Protein AF-A0A814JS55-F1 (afdb_monomer)

Structure (mmCIF, N/CA/C/O backbone):
data_AF-A0A814JS55-F1
#
_entry.id   AF-A0A814JS55-F1
#
loop_
_atom_site.group_PDB
_atom_site.id
_atom_site.type_symbol
_atom_site.label_atom_id
_atom_site.label_alt_id
_atom_site.label_comp_id
_atom_site.label_asym_id
_atom_site.label_entity_id
_atom_site.label_seq_id
_atom_site.pdbx_PDB_ins_code
_atom_site.Cartn_x
_atom_site.Cartn_y
_atom_site.Cartn_z
_atom_site.occupancy
_atom_site.B_iso_or_equi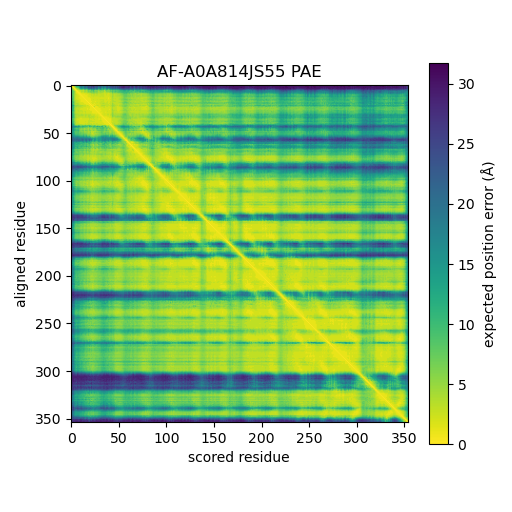v
_atom_site.auth_seq_id
_atom_site.auth_comp_id
_atom_site.auth_asym_id
_atom_site.auth_atom_id
_atom_site.pdbx_PDB_model_num
ATOM 1 N N . MET A 1 1 ? -55.668 -4.909 1.449 1.00 36.72 1 MET A N 1
ATOM 2 C CA . MET A 1 1 ? -54.970 -4.025 2.406 1.00 36.72 1 MET A CA 1
ATOM 3 C C . MET A 1 1 ? -53.569 -4.569 2.576 1.00 36.72 1 MET A C 1
ATOM 5 O O . MET A 1 1 ? -53.428 -5.673 3.075 1.00 36.72 1 MET A O 1
ATOM 9 N N . SER A 1 2 ? -52.567 -3.862 2.064 1.00 42.03 2 SER A N 1
ATOM 10 C CA . SER A 1 2 ? -51.163 -4.265 2.152 1.00 42.03 2 SER A CA 1
ATOM 11 C C . SER A 1 2 ? -50.502 -3.401 3.216 1.00 42.03 2 SER A C 1
ATOM 13 O O . SER A 1 2 ? -50.160 -2.257 2.935 1.00 42.03 2 SER A O 1
ATOM 15 N N . ILE A 1 3 ? -50.368 -3.919 4.436 1.00 43.59 3 ILE A N 1
ATOM 16 C CA . ILE A 1 3 ? -49.457 -3.338 5.425 1.00 43.59 3 ILE A CA 1
ATOM 17 C C . ILE A 1 3 ? -48.196 -4.194 5.376 1.00 43.59 3 ILE A C 1
ATOM 19 O O . ILE A 1 3 ? -48.047 -5.154 6.124 1.00 43.59 3 ILE A O 1
ATOM 23 N N . SER A 1 4 ? -47.304 -3.879 4.443 1.00 52.75 4 SER A N 1
ATOM 24 C CA . SER A 1 4 ? -45.916 -4.329 4.508 1.00 52.75 4 SER A CA 1
ATOM 25 C C . SER A 1 4 ? -45.170 -3.368 5.433 1.00 52.75 4 SER A C 1
ATOM 27 O O . SER A 1 4 ? -44.474 -2.464 4.975 1.00 52.75 4 SER A O 1
ATOM 29 N N . SER A 1 5 ? -45.394 -3.495 6.742 1.00 73.06 5 SER A N 1
ATOM 30 C CA . SER A 1 5 ? -44.587 -2.770 7.723 1.00 73.06 5 SER A CA 1
ATOM 31 C C . SER A 1 5 ? -43.251 -3.496 7.857 1.00 73.06 5 SER A C 1
ATOM 33 O O . SER A 1 5 ? -43.202 -4.648 8.286 1.00 73.06 5 SER A O 1
ATOM 35 N N . MET A 1 6 ? -42.168 -2.820 7.471 1.00 78.31 6 MET A N 1
ATOM 36 C CA . MET A 1 6 ? -40.792 -3.302 7.639 1.00 78.31 6 MET A CA 1
ATOM 37 C C . MET A 1 6 ? -40.492 -3.655 9.107 1.00 78.31 6 MET A C 1
ATOM 39 O O . MET A 1 6 ? -39.678 -4.527 9.382 1.00 78.31 6 MET A O 1
ATOM 43 N N . GLU A 1 7 ? -41.210 -3.049 10.057 1.00 79.00 7 GLU A N 1
ATOM 44 C CA . GLU A 1 7 ? -41.075 -3.306 11.494 1.00 79.00 7 GLU A CA 1
ATOM 45 C C . GLU A 1 7 ? -41.550 -4.705 11.918 1.00 79.00 7 GLU A C 1
ATOM 47 O O . GLU A 1 7 ? -41.283 -5.118 13.041 1.00 79.00 7 GLU A O 1
ATOM 52 N N . ILE A 1 8 ? -42.234 -5.456 11.048 1.00 85.69 8 ILE A N 1
ATOM 53 C CA . ILE A 1 8 ? -42.658 -6.838 11.331 1.00 85.69 8 ILE A CA 1
ATOM 54 C C . ILE A 1 8 ? -41.503 -7.831 11.111 1.00 85.69 8 ILE A C 1
ATOM 56 O O . ILE A 1 8 ? -41.541 -8.946 11.631 1.00 85.69 8 ILE A O 1
ATOM 60 N N . LEU A 1 9 ? -40.462 -7.438 10.367 1.00 88.50 9 LEU A N 1
ATOM 61 C CA . LEU A 1 9 ? -39.282 -8.277 10.149 1.00 88.50 9 LEU A CA 1
ATOM 62 C C . LEU A 1 9 ? -38.614 -8.619 11.482 1.00 88.50 9 LEU A C 1
ATOM 64 O O . LEU A 1 9 ? -38.624 -7.800 12.402 1.00 88.50 9 LEU A O 1
ATOM 68 N N . SER A 1 10 ? -38.028 -9.813 11.589 1.00 89.88 10 SER A N 1
ATOM 69 C CA . SER A 1 10 ? -37.331 -10.254 12.800 1.00 89.88 10 SER A CA 1
ATOM 70 C C . SER A 1 10 ? -35.989 -9.532 12.973 1.00 89.88 10 SER A C 1
ATOM 72 O O . SER A 1 10 ? -35.516 -8.847 12.066 1.00 89.88 10 SER A O 1
ATOM 74 N N . ASN A 1 11 ? -35.382 -9.637 14.156 1.00 89.00 11 ASN A N 1
ATOM 75 C CA . ASN A 1 11 ? -34.084 -9.008 14.424 1.00 89.00 11 ASN A CA 1
ATOM 76 C C . ASN A 1 11 ? -32.978 -9.601 13.539 1.00 89.00 11 ASN A C 1
ATOM 78 O O . ASN A 1 11 ? -32.109 -8.874 13.075 1.00 89.00 11 ASN A O 1
ATOM 82 N N . GLU A 1 12 ? -33.058 -10.901 13.260 1.00 89.19 12 GLU A N 1
ATOM 83 C CA . GLU A 1 12 ? -32.142 -11.633 12.386 1.00 89.19 12 GLU A CA 1
ATOM 84 C C . GLU A 1 12 ? -32.162 -11.056 10.970 1.00 89.19 12 GLU A C 1
ATOM 86 O O . GLU A 1 12 ? -31.105 -10.760 10.428 1.00 89.19 12 GLU A O 1
ATOM 91 N N . CYS A 1 13 ? -33.348 -10.766 10.419 1.00 88.94 13 CYS A N 1
ATOM 92 C CA . CYS A 1 13 ? -33.451 -10.115 9.113 1.00 88.94 13 CYS A CA 1
ATOM 93 C C . CYS A 1 13 ? -32.771 -8.738 9.084 1.00 88.94 13 CYS A C 1
ATOM 95 O O . CYS A 1 13 ? -32.227 -8.349 8.056 1.00 88.94 13 CYS A O 1
ATOM 97 N N . PHE A 1 14 ? -32.798 -7.984 10.188 1.00 89.00 14 PHE A N 1
ATOM 98 C CA . PHE A 1 14 ? -32.098 -6.700 10.256 1.00 89.00 14 PHE A CA 1
ATOM 99 C C . PHE A 1 14 ? -30.588 -6.863 10.392 1.00 89.00 14 PHE A C 1
ATOM 101 O O . PHE A 1 14 ? -29.863 -6.092 9.773 1.00 89.00 14 PHE A O 1
ATOM 108 N N . TYR A 1 15 ? -30.106 -7.866 11.126 1.00 88.25 15 TYR A N 1
ATOM 109 C CA . TYR A 1 15 ? -28.677 -8.177 11.146 1.00 88.25 15 TYR A CA 1
ATOM 110 C C . TYR A 1 15 ? -28.173 -8.600 9.762 1.00 88.25 15 TYR A C 1
ATOM 112 O O . TYR A 1 15 ? -27.151 -8.081 9.321 1.00 88.25 15 TYR A O 1
ATOM 120 N N . ASP A 1 16 ? -28.948 -9.405 9.029 1.00 87.38 16 ASP A N 1
ATOM 121 C CA . ASP A 1 16 ? -28.635 -9.754 7.640 1.00 87.38 16 ASP A CA 1
ATOM 122 C C . ASP A 1 16 ? -28.572 -8.507 6.743 1.00 87.38 16 ASP A C 1
ATOM 124 O O . ASP A 1 16 ? -27.710 -8.416 5.876 1.00 87.38 16 ASP A O 1
ATOM 128 N N . ILE A 1 17 ? -29.456 -7.519 6.943 1.00 88.31 17 ILE A N 1
ATOM 129 C CA . ILE A 1 17 ? -29.402 -6.234 6.222 1.00 88.31 17 ILE A CA 1
ATOM 130 C C . ILE A 1 17 ? -28.152 -5.438 6.618 1.00 88.31 17 ILE A C 1
ATOM 132 O O . ILE A 1 17 ? -27.486 -4.865 5.754 1.00 88.31 17 ILE A O 1
ATOM 136 N N . PHE A 1 18 ? -27.833 -5.387 7.911 1.00 88.31 18 PHE A N 1
ATOM 137 C CA . PHE A 1 18 ? -26.697 -4.633 8.437 1.00 88.31 18 PHE A CA 1
ATOM 138 C C . PHE A 1 18 ? -25.355 -5.157 7.926 1.00 88.31 18 PHE A C 1
ATOM 140 O O . PHE A 1 18 ? -24.448 -4.353 7.741 1.00 88.31 18 PHE A O 1
ATOM 147 N N . ASP A 1 19 ? -25.239 -6.446 7.602 1.00 85.56 19 ASP A N 1
ATOM 148 C CA . ASP A 1 19 ? -24.027 -7.015 6.999 1.00 85.56 19 ASP A CA 1
ATOM 149 C C . ASP A 1 19 ? -23.676 -6.403 5.626 1.00 85.56 19 ASP A C 1
ATOM 151 O O . ASP A 1 19 ? -22.511 -6.424 5.214 1.00 85.56 19 ASP A O 1
ATOM 155 N N . TYR A 1 20 ? -24.652 -5.815 4.924 1.00 88.25 20 TYR A N 1
ATOM 156 C CA . TYR A 1 20 ? -24.440 -5.121 3.645 1.00 88.25 20 TYR A CA 1
ATOM 157 C C . TYR A 1 20 ? -24.198 -3.615 3.792 1.00 88.25 20 TYR A C 1
ATOM 159 O O . TYR A 1 20 ? -23.866 -2.958 2.803 1.00 88.25 20 TYR A O 1
ATOM 167 N N . LEU A 1 21 ? -24.362 -3.063 4.995 1.00 88.38 21 LEU A N 1
ATOM 168 C CA . LEU A 1 21 ? -24.246 -1.635 5.276 1.00 88.38 21 LEU A CA 1
ATOM 169 C C . LEU A 1 21 ? -23.013 -1.353 6.135 1.00 88.38 21 LEU A C 1
ATOM 171 O O . LEU A 1 21 ? -22.576 -2.162 6.951 1.00 88.38 21 LEU A O 1
ATOM 175 N N . ASN A 1 22 ? -22.438 -0.166 5.987 1.00 87.25 22 ASN A N 1
ATOM 176 C CA . ASN A 1 22 ? -21.425 0.305 6.919 1.00 87.25 22 ASN A CA 1
ATOM 177 C C . ASN A 1 22 ? -22.083 0.944 8.157 1.00 87.25 22 ASN A C 1
ATOM 179 O O . ASN A 1 22 ? -23.227 1.393 8.124 1.00 87.25 22 ASN A O 1
ATOM 183 N N . GLY A 1 23 ? -21.345 1.028 9.264 1.00 85.38 23 GLY A N 1
ATOM 184 C CA . GLY A 1 23 ? -21.885 1.536 10.527 1.00 85.38 23 GLY A CA 1
ATOM 185 C C . GLY A 1 23 ? -22.446 2.965 10.453 1.00 85.38 23 GLY A C 1
ATOM 186 O O . GLY A 1 23 ? -23.339 3.303 11.226 1.00 85.38 23 GLY A O 1
ATOM 187 N N . TYR A 1 24 ? -21.958 3.807 9.535 1.00 84.75 24 TYR A N 1
ATOM 188 C CA . TYR A 1 24 ? -22.520 5.142 9.324 1.00 84.75 24 TYR A CA 1
ATOM 189 C C . TYR A 1 24 ? -23.871 5.095 8.616 1.00 84.75 24 TYR A C 1
ATOM 191 O O . TYR A 1 24 ? -24.793 5.781 9.040 1.00 84.75 24 TYR A O 1
ATOM 199 N N . GLU A 1 25 ? -24.014 4.250 7.598 1.00 87.50 25 GLU A N 1
ATOM 200 C CA . GLU A 1 25 ? -25.285 4.035 6.894 1.00 87.50 25 GLU A CA 1
ATOM 201 C C . GLU A 1 25 ? -26.337 3.440 7.831 1.00 87.50 25 GLU A C 1
ATOM 203 O O . GLU A 1 25 ? -27.475 3.904 7.846 1.00 87.50 25 GLU A O 1
ATOM 208 N N . ILE A 1 26 ? -25.943 2.474 8.670 1.00 87.88 26 ILE A N 1
ATOM 209 C CA . ILE A 1 26 ? -26.815 1.906 9.708 1.00 87.88 26 ILE A CA 1
ATOM 210 C C . ILE A 1 26 ? -27.287 3.015 10.649 1.00 87.88 26 ILE A C 1
ATOM 212 O O . ILE A 1 26 ? -28.481 3.151 10.906 1.00 87.88 26 ILE A O 1
ATOM 216 N N . TYR A 1 27 ? -26.360 3.846 11.127 1.00 84.94 27 TYR A N 1
ATOM 217 C CA . TYR A 1 27 ? -26.697 4.966 11.994 1.00 84.94 27 TYR A CA 1
ATOM 218 C C . TYR A 1 27 ? -27.639 5.965 11.305 1.00 84.94 27 TYR A C 1
ATOM 220 O O . TYR A 1 27 ? -28.675 6.308 11.866 1.00 84.94 27 TYR A O 1
ATOM 228 N N . GLN A 1 28 ? -27.339 6.408 10.084 1.00 85.12 28 GLN A N 1
ATOM 229 C CA . GLN A 1 28 ? -28.184 7.363 9.364 1.00 85.12 28 GLN A CA 1
ATOM 230 C C . GLN A 1 28 ? -29.588 6.818 9.079 1.00 85.12 28 GLN A C 1
ATOM 232 O O . GLN A 1 28 ? -30.558 7.565 9.179 1.00 85.12 28 GLN A O 1
ATOM 237 N N . ALA A 1 29 ? -29.699 5.539 8.715 1.00 87.88 29 ALA A N 1
ATOM 238 C CA . ALA A 1 29 ? -30.963 4.949 8.295 1.00 87.88 29 ALA A CA 1
ATOM 239 C C . ALA A 1 29 ? -31.840 4.494 9.468 1.00 87.88 29 ALA A C 1
ATOM 241 O O . ALA A 1 29 ? -33.061 4.569 9.356 1.00 87.88 29 ALA A O 1
ATOM 242 N N . PHE A 1 30 ? -31.241 4.016 10.566 1.00 87.62 30 PHE A N 1
ATOM 243 C CA . PHE A 1 30 ? -31.970 3.328 11.637 1.00 87.62 30 PHE A CA 1
ATOM 244 C C . PHE A 1 30 ? -31.900 4.015 13.007 1.00 87.62 30 PHE A C 1
ATOM 246 O O . PHE A 1 30 ? -32.697 3.668 13.882 1.00 87.62 30 PHE A O 1
ATOM 253 N N . SER A 1 31 ? -30.999 4.984 13.218 1.00 84.19 31 SER A N 1
ATOM 254 C CA . SER A 1 31 ? -30.975 5.721 14.489 1.00 84.19 31 SER A CA 1
ATOM 255 C C . SER A 1 31 ? -32.212 6.602 14.650 1.00 84.19 31 SER A C 1
ATOM 257 O O . SER A 1 31 ? -32.751 7.149 13.688 1.00 84.19 31 SER A O 1
ATOM 259 N N . ASN A 1 32 ? -32.654 6.758 15.893 1.00 84.38 32 ASN A N 1
ATOM 260 C CA . ASN A 1 32 ? -33.795 7.565 16.315 1.00 84.38 32 ASN A CA 1
ATOM 261 C C . ASN A 1 32 ? -35.137 7.193 15.653 1.00 84.38 32 ASN A C 1
ATOM 263 O O . ASN A 1 32 ? -36.083 7.977 15.732 1.00 84.38 32 ASN A O 1
ATOM 267 N N . LEU A 1 33 ? -35.251 6.016 15.021 1.00 87.81 33 LEU A N 1
ATOM 268 C CA . LEU A 1 33 ? -36.521 5.541 14.464 1.00 87.81 33 LEU A CA 1
ATOM 269 C C . LEU A 1 33 ? -37.480 5.076 15.566 1.00 87.81 33 LEU A C 1
ATOM 271 O O . LEU A 1 33 ? -38.624 5.519 15.621 1.00 87.81 33 LEU A O 1
ATOM 275 N N . ASN A 1 34 ? -37.020 4.163 16.426 1.00 88.38 34 ASN A N 1
ATOM 276 C CA . ASN A 1 34 ? -37.739 3.666 17.600 1.00 88.38 34 ASN A CA 1
ATOM 277 C C . ASN A 1 34 ? -36.787 2.891 18.535 1.00 88.38 34 ASN A C 1
ATOM 279 O O . ASN A 1 34 ? -35.662 2.550 18.160 1.00 88.38 34 ASN A O 1
ATOM 283 N N . ASP A 1 35 ? -37.267 2.559 19.737 1.00 88.50 35 ASP A N 1
ATOM 284 C CA . ASP A 1 35 ? -36.484 1.862 20.768 1.00 88.50 35 ASP A CA 1
ATOM 285 C C . ASP A 1 35 ? -35.943 0.500 20.310 1.00 88.50 35 ASP A C 1
ATOM 287 O O . ASP A 1 35 ? -34.865 0.082 20.733 1.00 88.50 35 ASP A O 1
ATOM 291 N N . ARG A 1 36 ? -36.671 -0.206 19.433 1.00 90.25 36 ARG A N 1
ATOM 292 C CA . ARG A 1 36 ? -36.240 -1.511 18.920 1.00 90.25 36 ARG A CA 1
ATOM 293 C C . ARG A 1 36 ? -34.990 -1.367 18.055 1.00 90.25 36 ARG A C 1
ATOM 295 O O . ARG A 1 36 ? -34.051 -2.142 18.226 1.00 90.25 36 ARG A O 1
ATOM 302 N N . PHE A 1 37 ? -34.963 -0.399 17.142 1.00 88.50 37 PHE A N 1
ATOM 303 C CA . PHE A 1 37 ? -33.788 -0.162 16.302 1.00 88.50 37 PHE A CA 1
ATOM 304 C C . PHE A 1 37 ? -32.601 0.361 17.107 1.00 88.50 37 PHE A C 1
ATOM 306 O O . PHE A 1 37 ? -31.484 -0.096 16.886 1.00 88.50 37 PHE A O 1
ATOM 313 N N . GLU A 1 38 ? -32.834 1.206 18.110 1.00 87.31 38 GLU A N 1
ATOM 314 C CA . GLU A 1 38 ? -31.773 1.621 19.034 1.00 87.31 38 GLU A CA 1
ATOM 315 C C . GLU A 1 38 ? -31.157 0.429 19.778 1.00 87.31 38 GLU A C 1
ATOM 317 O O . GLU A 1 38 ? -29.936 0.320 19.891 1.00 87.31 38 GLU A O 1
ATOM 322 N N . GLN A 1 39 ? -31.974 -0.521 20.241 1.00 86.81 39 GLN A N 1
ATOM 323 C CA . GLN A 1 39 ? -31.468 -1.748 20.863 1.00 86.81 39 GLN A CA 1
ATOM 324 C C . GLN A 1 39 ? -30.696 -2.631 19.877 1.00 86.81 39 GLN A C 1
ATOM 326 O O . GLN A 1 39 ? -29.682 -3.218 20.250 1.00 86.81 39 GLN A O 1
ATOM 331 N N . LEU A 1 40 ? -31.153 -2.721 18.625 1.00 87.94 40 LEU A N 1
ATOM 332 C CA . LEU A 1 40 ? -30.480 -3.490 17.577 1.00 87.94 40 LEU A CA 1
ATOM 333 C C . LEU A 1 40 ? -29.097 -2.922 17.248 1.00 87.94 40 LEU A C 1
ATOM 335 O O . LEU A 1 40 ? -28.138 -3.689 17.183 1.00 87.94 40 LEU A O 1
ATOM 339 N N . ILE A 1 41 ? -29.001 -1.601 17.076 1.00 85.69 41 ILE A N 1
ATOM 340 C CA . ILE A 1 41 ? -27.756 -0.895 16.743 1.00 85.69 41 ILE A CA 1
ATOM 341 C C . ILE A 1 41 ? -26.761 -0.985 17.897 1.00 85.69 41 ILE A C 1
ATOM 343 O O . ILE A 1 41 ? -25.589 -1.254 17.671 1.00 85.69 41 ILE A O 1
ATOM 347 N N . ASN A 1 42 ? -27.225 -0.800 19.135 1.00 81.00 42 ASN A N 1
ATOM 348 C CA . ASN A 1 42 ? -26.361 -0.829 20.314 1.00 81.00 42 ASN A CA 1
ATOM 349 C C . ASN A 1 42 ? -26.115 -2.260 20.843 1.00 81.00 42 ASN A C 1
ATOM 351 O O . ASN A 1 42 ? -25.468 -2.438 21.879 1.00 81.00 42 ASN A O 1
ATOM 355 N N . SER A 1 43 ? -26.607 -3.296 20.153 1.00 80.06 43 SER A N 1
ATOM 356 C CA . SER A 1 43 ? -26.414 -4.691 20.551 1.00 80.06 43 SER A CA 1
ATOM 357 C C . SER A 1 43 ? -24.960 -5.131 20.385 1.00 80.06 43 SER A C 1
ATOM 359 O O . SER A 1 43 ? -24.397 -5.079 19.296 1.00 80.06 43 SER A O 1
ATOM 361 N N . SER A 1 44 ? -24.380 -5.690 21.450 1.00 63.47 44 SER A N 1
ATOM 362 C CA . SER A 1 44 ? -22.994 -6.190 21.475 1.00 63.47 44 SER A CA 1
ATOM 363 C C . SER A 1 44 ? -22.649 -7.265 20.431 1.00 63.47 44 SER A C 1
ATOM 365 O O . SER A 1 44 ? -21.468 -7.538 20.218 1.00 63.47 44 SER A O 1
ATOM 367 N N . SER A 1 45 ? -23.650 -7.893 19.804 1.00 73.44 45 SER A N 1
ATOM 368 C CA . SER A 1 45 ? -23.457 -8.906 18.760 1.00 73.44 45 SER A CA 1
ATOM 369 C C . SER A 1 45 ? -23.124 -8.314 17.390 1.00 73.44 45 SER A C 1
ATOM 371 O O . SER A 1 45 ? -22.634 -9.039 16.527 1.00 73.44 45 SER A O 1
ATOM 373 N N . LEU A 1 46 ? -23.387 -7.024 17.183 1.00 76.06 46 LEU A N 1
ATOM 374 C CA . LEU A 1 46 ? -23.148 -6.345 15.920 1.00 76.06 46 LEU A CA 1
ATOM 375 C C . LEU A 1 46 ? -21.721 -5.785 15.903 1.00 76.06 46 LEU A C 1
ATOM 377 O O . LEU A 1 46 ? -21.323 -5.044 16.797 1.00 76.06 46 LEU A O 1
ATOM 381 N N . LEU A 1 47 ? -20.925 -6.163 14.903 1.00 79.62 47 LEU A N 1
ATOM 382 C CA . LEU A 1 47 ? -19.563 -5.659 14.724 1.00 79.62 47 LEU A CA 1
ATOM 383 C C . LEU A 1 47 ? -19.530 -4.664 13.571 1.00 79.62 47 LEU A C 1
ATOM 385 O O . LEU A 1 47 ? -19.900 -4.988 12.447 1.00 79.62 47 LEU A O 1
ATOM 389 N N . PHE A 1 48 ? -19.017 -3.464 13.827 1.00 79.50 48 PHE A N 1
ATOM 390 C CA . PHE A 1 48 ? -19.051 -2.390 12.846 1.00 79.50 48 PHE A CA 1
ATOM 391 C C . PHE A 1 48 ? -17.739 -2.230 12.085 1.00 79.50 48 PHE A C 1
ATOM 393 O O . PHE A 1 48 ? -16.662 -2.014 12.660 1.00 79.50 48 PHE A O 1
ATOM 400 N N . LYS A 1 49 ? -17.875 -2.223 10.757 1.00 83.62 49 LYS A N 1
ATOM 401 C CA . LYS A 1 49 ? -16.987 -1.481 9.869 1.00 83.62 49 LYS A CA 1
ATOM 402 C C . LYS A 1 49 ? -17.644 -0.147 9.563 1.00 83.62 49 LYS A C 1
ATOM 404 O O . LYS A 1 49 ? -18.739 -0.097 9.014 1.00 83.62 49 LYS A O 1
ATOM 409 N N . THR A 1 50 ? -16.943 0.929 9.865 1.00 83.44 50 THR A N 1
ATOM 410 C CA . THR A 1 50 ? -17.486 2.276 9.736 1.00 83.44 50 THR A CA 1
ATOM 411 C C . THR A 1 50 ? -16.630 3.069 8.775 1.00 83.44 50 THR A C 1
ATOM 413 O O . THR A 1 50 ? -15.421 3.187 8.976 1.00 83.44 50 THR A O 1
ATOM 416 N N . ALA A 1 51 ? -17.253 3.608 7.732 1.00 82.31 51 ALA A N 1
ATOM 417 C CA . ALA A 1 51 ? -16.606 4.489 6.777 1.00 82.31 51 ALA A CA 1
ATOM 418 C C . ALA A 1 51 ? -17.410 5.778 6.671 1.00 82.31 51 ALA A C 1
ATOM 420 O O . ALA A 1 51 ? -18.600 5.731 6.381 1.00 82.31 51 ALA A O 1
ATOM 421 N N . VAL A 1 52 ? -16.764 6.914 6.925 1.00 78.75 52 VAL A N 1
ATOM 422 C CA . VAL A 1 52 ? -17.416 8.224 6.865 1.00 78.75 52 VAL A CA 1
ATOM 423 C C . VAL A 1 52 ? -16.568 9.159 6.020 1.00 78.75 52 VAL A C 1
ATOM 425 O O . VAL A 1 52 ? -15.368 9.328 6.265 1.00 78.75 52 VAL A O 1
ATOM 428 N N . GLU A 1 53 ? -17.203 9.744 5.011 1.00 76.19 53 GLU A N 1
ATOM 429 C CA . GLU A 1 53 ? -16.688 10.894 4.279 1.00 76.19 53 GLU A CA 1
ATOM 430 C C . GLU A 1 53 ? -17.341 12.142 4.860 1.00 76.19 53 GLU A C 1
ATOM 432 O O . GLU A 1 53 ? -18.560 12.269 4.858 1.00 76.19 53 GLU A O 1
ATOM 437 N N . ILE A 1 54 ? -16.531 13.042 5.403 1.00 69.75 54 ILE A N 1
ATOM 438 C CA . ILE A 1 54 ? -17.022 14.140 6.229 1.00 69.75 54 ILE A CA 1
ATOM 439 C C . ILE A 1 54 ? -16.894 15.419 5.426 1.00 69.75 54 ILE A C 1
ATOM 441 O O . ILE A 1 54 ? -15.791 15.818 5.039 1.00 69.75 54 ILE A O 1
ATOM 445 N N . ARG A 1 55 ? -18.046 16.042 5.182 1.00 67.00 55 ARG A N 1
ATOM 446 C CA . ARG A 1 55 ? -18.192 17.311 4.464 1.00 67.00 55 ARG A CA 1
ATOM 447 C C . ARG A 1 55 ? -18.512 18.430 5.454 1.00 67.00 55 ARG A C 1
ATOM 449 O O . ARG A 1 55 ? -19.038 18.161 6.533 1.00 67.00 55 ARG A O 1
ATOM 456 N N . ARG A 1 56 ? -18.197 19.679 5.085 1.00 58.53 56 ARG A N 1
ATOM 457 C CA . ARG A 1 56 ? -18.246 20.872 5.962 1.00 58.53 56 ARG A CA 1
ATOM 458 C C . ARG A 1 56 ? -19.584 21.115 6.685 1.00 58.53 56 ARG A C 1
ATOM 460 O O . ARG A 1 56 ? -19.571 21.813 7.692 1.00 58.53 56 ARG A O 1
ATOM 467 N N . ASP A 1 57 ? -20.682 20.506 6.235 1.00 57.78 57 ASP A N 1
ATOM 468 C CA . ASP A 1 57 ? -22.041 20.823 6.693 1.00 57.78 57 ASP A CA 1
ATOM 469 C C . ASP A 1 57 ? -22.771 19.673 7.417 1.00 57.78 57 ASP A C 1
ATOM 471 O O . ASP A 1 57 ? -23.939 19.820 7.781 1.00 57.78 57 ASP A O 1
ATOM 475 N N . GLU A 1 58 ? -22.131 18.520 7.652 1.00 57.41 58 GLU A N 1
ATOM 476 C CA . GLU A 1 58 ? -22.795 17.417 8.364 1.00 57.41 58 GLU A CA 1
ATOM 477 C C . GLU A 1 58 ? -22.736 17.567 9.896 1.00 57.41 58 GLU A C 1
ATOM 479 O O . GLU A 1 58 ? -21.737 18.052 10.438 1.00 57.41 58 GLU A O 1
ATOM 484 N N . PRO A 1 59 ? -23.751 17.079 10.643 1.00 60.16 59 PRO A N 1
ATOM 485 C CA . PRO A 1 59 ? -23.714 16.974 12.102 1.00 60.16 59 PRO A CA 1
ATOM 486 C C . PRO A 1 59 ? -22.736 15.870 12.562 1.00 60.16 59 PRO A C 1
ATOM 488 O O . PRO A 1 59 ? -23.088 14.942 13.289 1.00 60.16 59 PRO A O 1
ATOM 491 N N . PHE A 1 60 ? -21.464 15.978 12.175 1.00 64.81 60 PHE A N 1
ATOM 492 C CA . PHE A 1 60 ? -20.393 15.031 12.482 1.00 64.81 60 PHE A CA 1
ATOM 493 C C . PHE A 1 60 ? -20.159 14.865 13.990 1.00 64.81 60 PHE A C 1
ATOM 495 O O . PHE A 1 60 ? -19.827 13.778 14.468 1.00 64.81 60 PHE A O 1
ATOM 502 N N . ARG A 1 61 ? -20.376 15.932 14.769 1.00 66.19 61 ARG A N 1
ATOM 503 C CA . ARG A 1 61 ? -20.289 15.877 16.234 1.00 66.19 61 ARG A CA 1
ATOM 504 C C . ARG A 1 61 ? -21.300 14.888 16.816 1.00 66.19 61 ARG A C 1
ATOM 506 O O . ARG A 1 61 ? -20.970 14.167 17.754 1.00 66.19 61 ARG A O 1
ATOM 513 N N . ASN A 1 62 ? -22.497 14.825 16.233 1.00 67.50 62 ASN A N 1
ATOM 514 C CA . ASN A 1 62 ? -23.527 13.877 16.640 1.00 67.50 62 ASN A CA 1
ATOM 515 C C . ASN A 1 62 ? -23.098 12.461 16.274 1.00 67.50 62 ASN A C 1
ATOM 517 O O . ASN A 1 62 ? -23.073 11.603 17.144 1.00 67.50 62 ASN A O 1
ATOM 521 N N . PHE A 1 63 ? -22.622 12.243 15.048 1.00 72.06 63 PHE A N 1
ATOM 522 C CA . PHE A 1 63 ? -22.109 10.939 14.638 1.00 72.06 63 PHE A CA 1
ATOM 523 C C . PHE A 1 63 ? -20.951 10.436 15.523 1.00 72.06 63 PHE A C 1
ATOM 525 O O . PHE A 1 63 ? -20.976 9.306 16.002 1.00 72.06 63 PHE A O 1
ATOM 532 N N . THR A 1 64 ? -19.955 11.270 15.819 1.00 73.38 64 THR A N 1
ATOM 533 C CA . THR A 1 64 ? -18.826 10.859 16.671 1.00 73.38 64 THR A CA 1
ATOM 534 C C . THR A 1 64 ? -19.299 10.512 18.078 1.00 73.38 64 THR A C 1
ATOM 536 O O . THR A 1 64 ? -18.960 9.452 18.600 1.00 73.38 64 THR A O 1
ATOM 539 N N . ASN A 1 65 ? -20.128 11.365 18.682 1.00 71.94 65 ASN A N 1
ATOM 540 C CA . ASN A 1 65 ? -20.597 11.175 20.054 1.00 71.94 65 ASN A CA 1
ATOM 541 C C . ASN A 1 65 ? -21.631 10.053 20.203 1.00 71.94 65 ASN A C 1
ATOM 543 O O . ASN A 1 65 ? -21.645 9.378 21.226 1.00 71.94 65 ASN A O 1
ATOM 547 N N . GLN A 1 66 ? -22.501 9.857 19.216 1.00 73.31 66 GLN A N 1
ATOM 548 C CA . GLN A 1 66 ? -23.620 8.917 19.305 1.00 73.31 66 GLN A CA 1
ATOM 549 C C . GLN A 1 66 ? -23.288 7.572 18.666 1.00 73.31 66 GLN A C 1
ATOM 551 O O . GLN A 1 66 ? -23.740 6.547 19.149 1.00 73.31 66 GLN A O 1
ATOM 556 N N . MET A 1 67 ? -22.451 7.536 17.633 1.00 75.94 67 MET A N 1
ATOM 557 C CA . MET A 1 67 ? -22.084 6.285 16.979 1.00 75.94 67 MET A CA 1
ATOM 558 C C . MET A 1 67 ? -20.723 5.796 17.463 1.00 75.94 67 MET A C 1
ATOM 560 O O . MET A 1 67 ? -20.646 4.728 18.069 1.00 75.94 67 MET A O 1
ATOM 564 N N . ILE A 1 68 ? -19.658 6.583 17.268 1.00 80.44 68 ILE A N 1
ATOM 565 C CA . ILE A 1 68 ? -18.303 6.122 17.606 1.00 80.44 68 ILE A CA 1
ATOM 566 C C . ILE A 1 68 ? -18.170 5.920 19.114 1.00 80.44 68 ILE A C 1
ATOM 568 O O . ILE A 1 68 ? -17.739 4.858 19.551 1.00 80.44 68 ILE A O 1
ATOM 572 N N . HIS A 1 69 ? -18.554 6.916 19.914 1.00 80.25 69 HIS A N 1
ATOM 573 C CA . HIS A 1 69 ? -18.384 6.886 21.365 1.00 80.25 69 HIS A CA 1
ATOM 574 C C . HIS A 1 69 ? -19.281 5.869 22.083 1.00 80.25 69 HIS A C 1
ATOM 576 O O . HIS A 1 69 ? -18.813 5.261 23.046 1.00 80.25 69 HIS A O 1
ATOM 582 N N . LEU A 1 70 ? -20.524 5.654 21.637 1.00 79.81 70 LEU A N 1
ATOM 583 C CA . LEU A 1 70 ? -21.415 4.661 22.256 1.00 79.81 70 LEU A CA 1
ATOM 584 C C . LEU A 1 70 ? -21.052 3.230 21.836 1.00 79.81 70 LEU A C 1
ATOM 586 O O . LEU A 1 70 ? -21.089 2.316 22.659 1.00 79.81 70 LEU A O 1
ATOM 590 N N . ASN A 1 71 ? -20.587 3.045 20.597 1.00 81.19 71 ASN A N 1
ATOM 591 C CA . ASN A 1 71 ? -20.325 1.724 20.025 1.00 81.19 71 ASN A CA 1
ATOM 592 C C . ASN A 1 71 ? -18.829 1.387 19.916 1.00 81.19 71 ASN A C 1
ATOM 594 O O . ASN A 1 71 ? -18.443 0.499 19.159 1.00 81.19 71 ASN A O 1
ATOM 598 N N . LYS A 1 72 ? -17.956 2.039 20.703 1.00 84.88 72 LYS A N 1
ATOM 599 C CA . LYS A 1 72 ? -16.489 1.826 20.662 1.00 84.88 72 LYS A CA 1
ATOM 600 C C . LYS A 1 72 ? -16.076 0.355 20.746 1.00 84.88 72 LYS A C 1
ATOM 602 O O . LYS A 1 72 ? -15.134 -0.072 20.085 1.00 84.88 72 LYS A O 1
ATOM 607 N N . HIS A 1 73 ? -16.789 -0.420 21.555 1.00 84.50 73 HIS A N 1
ATOM 608 C CA . HIS A 1 73 ? -16.525 -1.840 21.760 1.00 84.50 73 HIS A CA 1
ATOM 609 C C . HIS A 1 73 ? -16.907 -2.708 20.549 1.00 84.50 73 HIS A C 1
ATOM 611 O O . HIS A 1 73 ? -16.432 -3.831 20.442 1.00 84.50 73 HIS A O 1
ATOM 617 N N . GLN A 1 74 ? -17.727 -2.212 19.625 1.00 86.00 74 GLN A N 1
ATOM 618 C CA . GLN A 1 74 ? -18.199 -2.941 18.441 1.00 86.00 74 GLN A CA 1
ATOM 619 C C . GLN A 1 74 ? -17.403 -2.588 17.180 1.00 86.00 74 GLN A C 1
ATOM 621 O O . GLN A 1 74 ? -17.369 -3.359 16.221 1.00 86.00 74 GLN A O 1
ATOM 626 N N . ILE A 1 75 ? -16.731 -1.435 17.168 1.00 88.88 75 ILE A N 1
ATOM 627 C CA . ILE A 1 75 ? -15.995 -0.950 16.000 1.00 88.88 75 ILE A CA 1
ATOM 628 C C . ILE A 1 75 ? -14.674 -1.711 15.870 1.00 88.88 75 ILE A C 1
ATOM 630 O O . ILE A 1 75 ? -13.751 -1.540 16.669 1.00 88.88 75 ILE A O 1
ATOM 634 N N . PHE A 1 76 ? -14.556 -2.516 14.813 1.00 91.75 76 PHE A N 1
ATOM 635 C CA . PHE A 1 76 ? -13.307 -3.204 14.475 1.00 91.75 76 PHE A CA 1
ATOM 636 C C . PHE A 1 76 ? -12.561 -2.538 13.314 1.00 91.75 76 PHE A C 1
ATOM 638 O O . PHE A 1 76 ? -11.349 -2.718 13.171 1.00 91.75 76 PHE A O 1
ATOM 645 N N . SER A 1 77 ? -13.235 -1.727 12.496 1.00 93.56 77 SER A N 1
ATOM 646 C CA . SER A 1 77 ? -12.592 -0.969 11.423 1.00 93.56 77 SER A CA 1
ATOM 647 C C . SER A 1 77 ? -13.182 0.429 11.294 1.00 93.56 77 SER A C 1
ATOM 649 O O . SER A 1 77 ? -14.396 0.589 11.203 1.00 93.56 77 SER A O 1
ATOM 651 N N . LEU A 1 78 ? -12.301 1.430 11.249 1.00 91.81 78 LEU A N 1
ATOM 652 C CA . LEU A 1 78 ? -12.664 2.839 11.154 1.00 91.81 78 LEU A CA 1
ATOM 653 C C . LEU A 1 78 ? -11.969 3.489 9.953 1.00 91.81 78 LEU A C 1
ATOM 655 O O . LEU A 1 78 ? -10.741 3.520 9.882 1.00 91.81 78 LEU A O 1
ATOM 659 N N . HIS A 1 79 ? -12.752 4.010 9.014 1.00 91.06 79 HIS A N 1
ATOM 660 C CA . HIS A 1 79 ? -12.282 4.785 7.873 1.00 91.06 79 HIS A CA 1
ATOM 661 C C . HIS A 1 79 ? -12.873 6.195 7.933 1.00 91.06 79 HIS A C 1
ATOM 663 O O . HIS A 1 79 ? -14.079 6.371 7.798 1.00 91.06 79 HIS A O 1
ATOM 669 N N . LEU A 1 80 ? -12.021 7.199 8.110 1.00 86.69 80 LEU A N 1
ATOM 670 C CA . LEU A 1 80 ? -12.414 8.603 8.157 1.00 86.69 80 LEU A CA 1
ATOM 671 C C . LEU A 1 80 ? -11.715 9.345 7.027 1.00 86.69 80 LEU A C 1
ATOM 673 O O . LEU A 1 80 ? -10.488 9.315 6.928 1.00 86.69 80 LEU A O 1
ATOM 677 N N . SER A 1 81 ? -12.493 9.994 6.171 1.00 84.25 81 SER A N 1
ATOM 678 C CA . SER A 1 81 ? -11.973 10.822 5.090 1.00 84.25 81 SER A CA 1
ATOM 679 C C . SER A 1 81 ? -12.543 12.219 5.206 1.00 84.25 81 SER A C 1
ATOM 681 O O . SER A 1 81 ? -13.756 12.394 5.171 1.00 84.25 81 SER A O 1
ATOM 683 N N . LEU A 1 82 ? -11.668 13.209 5.299 1.00 76.69 82 LEU A N 1
ATOM 684 C CA . LEU A 1 82 ? -12.045 14.605 5.155 1.00 76.69 82 LEU A CA 1
ATOM 685 C C . LEU A 1 82 ? -11.871 15.034 3.707 1.00 76.69 82 LEU A C 1
ATOM 687 O O . LEU A 1 82 ? -10.907 14.634 3.053 1.00 76.69 82 LEU A O 1
ATOM 691 N N . THR A 1 83 ? -12.798 15.847 3.212 1.00 71.31 83 THR A N 1
ATOM 692 C CA . THR A 1 83 ? -12.668 16.500 1.902 1.00 71.31 83 THR A CA 1
ATOM 693 C C . THR A 1 83 ? -11.907 17.821 1.989 1.00 71.31 83 THR A C 1
ATOM 695 O O . THR A 1 83 ? -11.367 18.273 0.986 1.00 71.31 83 THR A O 1
ATOM 698 N N . ASP A 1 84 ? -11.822 18.408 3.185 1.00 66.75 84 ASP A N 1
ATOM 699 C CA . ASP A 1 84 ? -11.158 19.679 3.461 1.00 66.75 84 ASP A CA 1
ATOM 700 C C . ASP A 1 84 ? -10.342 19.601 4.760 1.00 66.75 84 ASP A C 1
ATOM 702 O O . ASP A 1 84 ? -10.783 18.946 5.709 1.00 66.75 84 ASP A O 1
ATOM 706 N N . PRO A 1 85 ? -9.187 20.285 4.854 1.00 60.84 85 PRO A N 1
ATOM 707 C CA . PRO A 1 85 ? -8.476 20.441 6.116 1.00 60.84 85 PRO A CA 1
ATOM 708 C C . PRO A 1 85 ? -9.340 21.274 7.073 1.00 60.84 85 PRO A C 1
ATOM 710 O O . PRO A 1 85 ? -9.517 22.477 6.897 1.00 60.84 85 PRO A O 1
ATOM 713 N N . ILE A 1 86 ? -9.940 20.608 8.058 1.00 59.72 86 ILE A N 1
ATOM 714 C CA . ILE A 1 86 ? -10.711 21.244 9.126 1.00 59.72 86 ILE A CA 1
ATOM 715 C C . ILE A 1 86 ? -9.921 21.049 10.420 1.00 59.72 86 ILE A C 1
ATOM 717 O O . ILE A 1 86 ? -9.909 19.953 10.986 1.00 59.72 86 ILE A O 1
ATOM 721 N N . ASP A 1 87 ? -9.296 22.124 10.904 1.00 56.41 87 ASP A N 1
ATOM 722 C CA . ASP A 1 87 ? -8.399 22.136 12.074 1.00 56.41 87 ASP A CA 1
ATOM 723 C C . ASP A 1 87 ? -9.032 21.565 13.362 1.00 56.41 87 ASP A C 1
ATOM 725 O O . ASP A 1 87 ? -8.339 21.122 14.277 1.00 56.41 87 ASP A O 1
ATOM 729 N N . SER A 1 88 ? -10.364 21.543 13.459 1.00 60.34 88 SER A N 1
ATOM 730 C CA . SER A 1 88 ? -11.094 21.113 14.658 1.00 60.34 88 SER A CA 1
ATOM 731 C C . SER A 1 88 ? -11.600 19.667 14.627 1.00 60.34 88 SER A C 1
ATOM 733 O O . SER A 1 88 ? -12.182 19.214 15.614 1.00 60.34 88 SER A O 1
ATOM 735 N N . PHE A 1 89 ? -11.403 18.936 13.525 1.00 64.44 89 PHE A N 1
ATOM 736 C CA . PHE A 1 89 ? -11.967 17.596 13.356 1.00 64.44 89 PHE A CA 1
ATOM 737 C C . PHE A 1 89 ? -11.280 16.547 14.243 1.00 64.44 89 PHE A C 1
ATOM 739 O O . PHE A 1 89 ? -11.917 15.907 15.081 1.00 64.44 89 PHE A O 1
ATOM 746 N N . PHE A 1 90 ? -9.963 16.371 14.086 1.00 64.75 90 PHE A N 1
ATOM 747 C CA . PHE A 1 90 ? -9.234 15.296 14.775 1.00 64.75 90 PHE A CA 1
ATOM 748 C C . PHE A 1 90 ? -9.031 15.565 16.258 1.00 64.75 90 PHE A C 1
ATOM 750 O O . PHE A 1 90 ? -8.857 14.621 17.022 1.00 64.75 90 PHE A O 1
ATOM 757 N N . SER A 1 91 ? -9.093 16.826 16.684 1.00 65.12 91 SER A N 1
ATOM 758 C CA . SER A 1 91 ? -9.017 17.170 18.103 1.00 65.12 91 SER A CA 1
ATOM 759 C C . SER A 1 91 ? -10.229 16.672 18.898 1.00 65.12 91 SER A C 1
ATOM 761 O O . SER A 1 91 ? -10.120 16.494 20.108 1.00 65.12 91 SER A O 1
ATOM 763 N N . GLN A 1 92 ? -11.364 16.403 18.239 1.00 68.50 92 GLN A N 1
ATOM 764 C CA . GLN A 1 92 ? -12.579 15.885 18.880 1.00 68.50 92 GLN A CA 1
ATOM 765 C C . GLN A 1 92 ? -12.670 14.356 18.866 1.00 68.50 92 GLN A C 1
ATOM 767 O O . GLN A 1 92 ? -13.412 13.779 19.659 1.00 68.50 92 GLN A O 1
ATOM 772 N N . LEU A 1 93 ? -11.928 13.686 17.982 1.00 74.81 93 LEU A N 1
ATOM 773 C CA . LEU A 1 93 ? -11.957 12.234 17.877 1.00 74.81 93 LEU A CA 1
ATOM 774 C C . LEU A 1 93 ? -11.078 11.607 18.966 1.00 74.81 93 LEU A C 1
ATOM 776 O O . LEU A 1 93 ? -9.855 11.535 18.842 1.00 74.81 93 LEU A O 1
ATOM 780 N N . ILE A 1 94 ? -11.706 11.103 20.028 1.00 77.44 94 ILE A N 1
ATOM 781 C CA . ILE A 1 94 ? -10.988 10.429 21.114 1.00 77.44 94 ILE A CA 1
ATOM 782 C C . ILE A 1 94 ? -10.773 8.960 20.749 1.00 77.44 94 ILE A C 1
ATOM 784 O O . ILE A 1 94 ? -11.669 8.124 20.894 1.00 77.44 94 ILE A O 1
ATOM 788 N N . ILE A 1 95 ? -9.557 8.646 20.304 1.00 82.50 95 ILE A N 1
ATOM 789 C CA . ILE A 1 95 ? -9.091 7.268 20.140 1.00 82.50 95 ILE A CA 1
ATOM 790 C C . ILE A 1 95 ? -8.269 6.893 21.362 1.00 82.50 95 ILE A C 1
ATOM 792 O O . ILE A 1 95 ? -7.215 7.471 21.611 1.00 82.50 95 ILE A O 1
ATOM 796 N N . ASP A 1 96 ? -8.772 5.932 22.124 1.00 84.06 96 ASP A N 1
ATOM 797 C CA . ASP A 1 96 ? -8.188 5.456 23.371 1.00 84.06 96 ASP A CA 1
ATOM 798 C C . ASP A 1 96 ? -8.340 3.925 23.472 1.00 84.06 96 ASP A C 1
ATOM 800 O O . ASP A 1 96 ? -8.869 3.264 22.574 1.00 84.06 96 ASP A O 1
ATOM 804 N N . SER A 1 97 ? -7.894 3.346 24.586 1.00 84.56 97 SER A N 1
ATOM 805 C CA . SER A 1 97 ? -7.938 1.899 24.828 1.00 84.56 97 SER A CA 1
ATOM 806 C C . SER A 1 97 ? -9.349 1.297 24.918 1.00 84.56 97 SER A C 1
ATOM 808 O O . SER A 1 97 ? -9.473 0.071 24.893 1.00 84.56 97 SER A O 1
ATOM 810 N N . SER A 1 98 ? -10.415 2.105 24.992 1.00 86.81 98 SER A N 1
ATOM 811 C CA . SER A 1 98 ? -11.796 1.597 24.991 1.00 86.81 98 SER A CA 1
ATOM 812 C C . SER A 1 98 ? -12.248 1.088 23.616 1.00 86.81 98 SER A C 1
ATOM 814 O O . SER A 1 98 ? -13.173 0.282 23.540 1.00 86.81 98 SER A O 1
ATOM 816 N N . LEU A 1 99 ? -11.540 1.450 22.540 1.00 88.38 99 LEU A N 1
ATOM 817 C CA . LEU A 1 99 ? -11.666 0.849 21.204 1.00 88.38 99 LEU A CA 1
ATOM 818 C C . LEU A 1 99 ? -10.922 -0.501 21.140 1.00 88.38 99 LEU A C 1
ATOM 820 O O . LEU A 1 99 ? -10.046 -0.734 20.308 1.00 88.38 99 LEU A O 1
ATOM 824 N N . ASN A 1 100 ? -11.240 -1.405 22.064 1.00 88.81 100 ASN A N 1
ATOM 825 C CA . ASN A 1 100 ? -10.501 -2.650 22.299 1.00 88.81 100 ASN A CA 1
ATOM 826 C C . ASN A 1 100 ? -10.554 -3.654 21.129 1.00 88.81 100 ASN A C 1
ATOM 828 O O . ASN A 1 100 ? -9.654 -4.489 20.997 1.00 88.81 100 ASN A O 1
ATOM 832 N N . ASN A 1 101 ? -11.580 -3.567 20.279 1.00 91.19 101 ASN A N 1
ATOM 833 C CA . ASN A 1 101 ? -11.776 -4.408 19.099 1.00 91.19 101 ASN A CA 1
ATOM 834 C C . ASN A 1 101 ? -11.235 -3.797 17.805 1.00 91.19 101 ASN A C 1
ATOM 836 O O . ASN A 1 101 ? -11.202 -4.490 16.784 1.00 91.19 101 ASN A O 1
ATOM 840 N N . LEU A 1 102 ? -10.757 -2.551 17.856 1.00 93.88 102 LEU A N 1
ATOM 841 C CA . LEU A 1 102 ? -10.285 -1.818 16.693 1.00 93.88 102 LEU A CA 1
ATOM 842 C C . LEU A 1 102 ? -9.016 -2.454 16.120 1.00 93.88 102 LEU A C 1
ATOM 844 O O . LEU A 1 102 ? -7.971 -2.553 16.766 1.00 93.88 102 LEU A O 1
ATOM 848 N N . GLN A 1 103 ? -9.142 -2.901 14.879 1.00 96.06 103 GLN A N 1
ATOM 849 C CA . GLN A 1 103 ? -8.164 -3.695 14.146 1.00 96.06 103 GLN A CA 1
ATOM 850 C C . GLN A 1 103 ? -7.550 -2.926 12.977 1.00 96.06 103 GLN A C 1
ATOM 852 O O . GLN A 1 103 ? -6.365 -3.098 12.673 1.00 96.06 103 GLN A O 1
ATOM 857 N N . SER A 1 104 ? -8.343 -2.066 12.334 1.00 96.94 104 SER A N 1
ATOM 858 C CA . SER A 1 104 ? -7.917 -1.277 11.182 1.00 96.94 104 SER A CA 1
ATOM 859 C C . SER A 1 104 ? -8.374 0.168 11.289 1.00 96.94 104 SER A C 1
ATOM 861 O O . SER A 1 104 ? -9.564 0.431 11.465 1.00 96.94 104 SER A O 1
ATOM 863 N N . ILE A 1 105 ? -7.444 1.097 11.087 1.00 95.12 105 ILE A N 1
ATOM 864 C CA . ILE A 1 105 ? -7.732 2.529 11.000 1.00 95.12 105 ILE A CA 1
ATOM 865 C C . ILE A 1 105 ? -7.222 3.062 9.669 1.00 95.12 105 ILE A C 1
ATOM 867 O O . ILE A 1 105 ? -6.073 2.835 9.291 1.00 95.12 105 ILE A O 1
ATOM 871 N N . SER A 1 106 ? -8.075 3.796 8.967 1.00 93.69 106 SER A N 1
ATOM 872 C CA . SER A 1 106 ? -7.703 4.572 7.795 1.00 93.69 106 SER A CA 1
ATOM 873 C C . SER A 1 106 ? -8.151 6.009 7.984 1.00 93.69 106 SER A C 1
ATOM 875 O O . SER A 1 106 ? -9.336 6.266 8.167 1.00 93.69 106 SER A O 1
ATOM 877 N N . MET A 1 107 ? -7.213 6.942 7.927 1.00 89.12 107 MET A N 1
ATOM 878 C CA . MET A 1 107 ? -7.488 8.369 8.003 1.00 89.12 107 MET A CA 1
ATOM 879 C C . MET A 1 107 ? -6.972 9.046 6.748 1.00 89.12 107 MET A C 1
ATOM 881 O O . MET A 1 107 ? -5.800 8.907 6.409 1.00 89.12 107 MET A O 1
ATOM 885 N N . ARG A 1 108 ? -7.840 9.781 6.059 1.00 87.25 108 ARG A N 1
ATOM 886 C CA . ARG A 1 108 ? -7.470 10.644 4.942 1.00 87.25 108 ARG A CA 1
ATOM 887 C C . ARG A 1 108 ? -7.790 12.085 5.308 1.00 87.25 108 ARG A C 1
ATOM 889 O O . ARG A 1 108 ? -8.894 12.391 5.744 1.00 87.25 108 ARG A O 1
ATOM 896 N N . GLY A 1 109 ? -6.805 12.944 5.104 1.00 80.44 109 GLY A N 1
ATOM 897 C CA . GLY A 1 109 ? -6.881 14.358 5.404 1.00 80.44 109 GLY A CA 1
ATOM 898 C C . GLY A 1 109 ? -6.537 14.731 6.834 1.00 80.44 109 GLY A C 1
ATOM 899 O O . GLY A 1 109 ? -6.997 15.768 7.295 1.00 80.44 109 GLY A O 1
ATOM 900 N N . ILE A 1 110 ? -5.750 13.906 7.535 1.00 80.56 110 ILE A N 1
ATOM 901 C CA . ILE A 1 110 ? -5.259 14.295 8.858 1.00 80.56 110 ILE A CA 1
ATOM 902 C C . ILE A 1 110 ? -4.353 15.512 8.769 1.00 80.56 110 ILE A C 1
ATOM 904 O O . ILE A 1 110 ? -3.453 15.553 7.929 1.00 80.56 110 ILE A O 1
ATOM 908 N N . ASP A 1 111 ? -4.621 16.492 9.627 1.00 76.56 111 ASP A N 1
ATOM 909 C CA . ASP A 1 111 ? -3.757 17.648 9.790 1.00 76.56 111 ASP A CA 1
ATOM 910 C C . ASP A 1 111 ? -2.369 17.207 10.277 1.00 76.56 111 ASP A C 1
ATOM 912 O O . ASP A 1 111 ? -2.226 16.283 11.092 1.00 76.56 111 ASP A O 1
ATOM 916 N N . SER A 1 112 ? -1.338 17.859 9.752 1.00 74.88 112 SER A N 1
ATOM 917 C CA . SER A 1 112 ? 0.041 17.455 9.983 1.00 74.88 112 SER A CA 1
ATOM 918 C C . SER A 1 112 ? 0.497 17.740 11.422 1.00 74.88 112 SER A C 1
ATOM 920 O O . SER A 1 112 ? 1.316 16.996 11.960 1.00 74.88 112 SER A O 1
ATOM 922 N N . HIS A 1 113 ? -0.119 18.699 12.124 1.00 76.25 113 HIS A N 1
ATOM 923 C CA . HIS A 1 113 ? 0.125 18.943 13.548 1.00 76.25 113 HIS A CA 1
ATOM 924 C C . HIS A 1 113 ? -0.582 17.924 14.457 1.00 76.25 113 HIS A C 1
ATOM 926 O O . HIS A 1 113 ? -0.103 17.623 15.556 1.00 76.25 113 HIS A O 1
ATOM 932 N N . ALA A 1 114 ? -1.703 17.348 14.012 1.00 80.19 114 ALA A N 1
ATOM 933 C CA . ALA A 1 114 ? -2.468 16.369 14.787 1.00 80.19 114 ALA A CA 1
ATOM 934 C C . ALA A 1 114 ? -1.898 14.938 14.716 1.00 80.19 114 ALA A C 1
ATOM 936 O O . ALA A 1 114 ? -2.109 14.142 15.638 1.00 80.19 114 ALA A O 1
ATOM 937 N N . ILE A 1 115 ? -1.162 14.598 13.652 1.00 84.94 115 ILE A N 1
ATOM 938 C CA . ILE A 1 115 ? -0.726 13.220 13.368 1.00 84.94 115 ILE A CA 1
ATOM 939 C C . ILE A 1 115 ? 0.131 12.604 14.479 1.00 84.94 115 ILE A C 1
ATOM 941 O O . ILE A 1 115 ? -0.029 11.430 14.799 1.00 84.94 115 ILE A O 1
ATOM 945 N N . VAL A 1 116 ? 1.017 13.382 15.106 1.00 86.88 116 VAL A N 1
ATOM 946 C CA . VAL A 1 116 ? 1.910 12.884 16.164 1.00 86.88 116 VAL A CA 1
ATOM 947 C C . VAL A 1 116 ? 1.108 12.486 17.400 1.00 86.88 116 VAL A C 1
ATOM 949 O O . VAL A 1 116 ? 1.307 11.403 17.951 1.00 86.88 116 VAL A O 1
ATOM 952 N N . SER A 1 117 ? 0.185 13.347 17.833 1.00 86.19 117 SER A N 1
ATOM 953 C CA . SER A 1 117 ? -0.705 13.073 18.967 1.00 86.19 117 SER A CA 1
ATOM 954 C C . SER A 1 117 ? -1.625 11.891 18.676 1.00 86.19 117 SER A C 1
ATOM 956 O O . SER A 1 117 ? -1.798 11.022 19.530 1.00 86.19 117 SER A O 1
ATOM 958 N N . PHE A 1 118 ? -2.140 11.816 17.449 1.00 87.50 118 PHE A N 1
ATOM 959 C CA . PHE A 1 118 ? -2.931 10.689 16.975 1.00 87.50 118 PHE A CA 1
ATOM 960 C C . PHE A 1 118 ? -2.141 9.369 17.023 1.00 87.50 118 PHE A C 1
ATOM 962 O O . PHE A 1 118 ? -2.586 8.409 17.640 1.00 87.50 118 PHE A O 1
ATOM 969 N N . LEU A 1 119 ? -0.930 9.314 16.463 1.00 91.06 119 LEU A N 1
ATOM 970 C CA . LEU A 1 119 ? -0.095 8.106 16.483 1.00 91.06 119 LEU A CA 1
ATOM 971 C C . LEU A 1 119 ? 0.243 7.645 17.906 1.00 91.06 119 LEU A C 1
ATOM 973 O O . LEU A 1 119 ? 0.256 6.444 18.175 1.00 91.06 119 LEU A O 1
ATOM 977 N N . LYS A 1 120 ? 0.477 8.583 18.831 1.00 89.94 120 LYS A N 1
ATOM 978 C CA . LYS A 1 120 ? 0.693 8.259 20.249 1.00 89.94 120 LYS A CA 1
ATOM 979 C C . LYS A 1 120 ? -0.524 7.581 20.874 1.00 89.94 120 LYS A C 1
ATOM 981 O O . LYS A 1 120 ? -0.347 6.666 21.673 1.00 89.94 120 LYS A O 1
ATOM 986 N N . SER A 1 121 ? -1.742 7.985 20.512 1.00 89.06 121 SER A N 1
ATOM 987 C CA . SER A 1 121 ? -2.952 7.362 21.056 1.00 89.06 121 SER A CA 1
ATOM 988 C C . SER A 1 121 ? -3.172 5.939 20.527 1.00 89.06 121 SER A C 1
ATOM 990 O O . SER A 1 121 ? -3.669 5.076 21.253 1.00 89.06 121 SER A O 1
ATOM 992 N N . LEU A 1 122 ? -2.699 5.642 19.310 1.00 92.38 122 LEU A N 1
ATOM 993 C CA . LEU A 1 122 ? -2.771 4.299 18.723 1.00 92.38 122 LEU A CA 1
ATOM 994 C C . LEU A 1 122 ? -1.934 3.253 19.465 1.00 92.38 122 LEU A C 1
ATOM 996 O O . LEU A 1 122 ? -2.246 2.065 19.391 1.00 92.38 122 LEU A O 1
ATOM 1000 N N . ALA A 1 123 ? -0.892 3.669 20.190 1.00 89.75 123 ALA A N 1
ATOM 1001 C CA . ALA A 1 123 ? -0.013 2.758 20.924 1.00 89.75 123 ALA A CA 1
ATOM 1002 C C . ALA A 1 123 ? -0.755 1.940 21.998 1.00 89.75 123 ALA A C 1
ATOM 1004 O O . ALA A 1 123 ? -0.302 0.859 22.376 1.00 89.75 123 ALA A O 1
ATOM 1005 N N . TYR A 1 124 ? -1.908 2.430 22.460 1.00 87.81 124 TYR A N 1
ATOM 1006 C CA . TYR A 1 124 ? -2.734 1.776 23.475 1.00 87.81 124 TYR A CA 1
ATOM 1007 C C . TYR A 1 124 ? -3.764 0.797 22.898 1.00 87.81 124 TYR A C 1
ATOM 1009 O O . TYR A 1 124 ? -4.486 0.159 23.664 1.00 87.81 124 TYR A O 1
ATOM 1017 N N . LEU A 1 125 ? -3.853 0.663 21.570 1.00 92.56 125 LEU A N 1
ATOM 1018 C CA . LEU A 1 125 ? -4.830 -0.208 20.925 1.00 92.56 125 LEU A CA 1
ATOM 1019 C C . LEU A 1 125 ? -4.297 -1.646 20.821 1.00 92.56 125 LEU A C 1
ATOM 1021 O O . LEU A 1 125 ? -3.371 -1.915 20.052 1.00 92.56 125 LEU A O 1
ATOM 1025 N N . PRO A 1 126 ? -4.893 -2.615 21.539 1.00 89.94 126 PRO A N 1
ATOM 1026 C CA . PRO A 1 126 ? -4.315 -3.951 21.680 1.00 89.94 126 PRO A CA 1
ATOM 1027 C C . PRO A 1 126 ? -4.401 -4.803 20.405 1.00 89.94 126 PRO A C 1
ATOM 1029 O O . PRO A 1 126 ? -3.685 -5.800 20.285 1.00 89.94 126 PRO A O 1
ATOM 1032 N N . ARG A 1 127 ? -5.294 -4.449 19.471 1.00 94.25 127 ARG A N 1
ATOM 1033 C CA . ARG A 1 127 ? -5.618 -5.247 18.276 1.00 94.25 127 ARG A CA 1
ATOM 1034 C C . ARG A 1 127 ? -5.323 -4.540 16.955 1.00 94.25 127 ARG A C 1
ATOM 1036 O O . ARG A 1 127 ? -5.546 -5.141 15.905 1.00 94.25 127 ARG A O 1
ATOM 1043 N N . LEU A 1 128 ? -4.779 -3.322 16.989 1.00 96.31 128 LEU A N 1
ATOM 1044 C CA . LEU A 1 128 ? -4.499 -2.555 15.780 1.00 96.31 128 LEU A CA 1
ATOM 1045 C C . LEU A 1 128 ? -3.403 -3.240 14.952 1.00 96.31 128 LEU A C 1
ATOM 1047 O O . LEU A 1 128 ? -2.230 -3.239 15.328 1.00 96.31 128 LEU A O 1
ATOM 1051 N N . PHE A 1 129 ? -3.783 -3.808 13.808 1.00 97.00 129 PHE A N 1
ATOM 1052 C CA . PHE A 1 129 ? -2.849 -4.451 12.883 1.00 97.00 129 PHE A CA 1
ATOM 1053 C C . PHE A 1 129 ? -2.725 -3.734 11.537 1.00 97.00 129 PHE A C 1
ATOM 1055 O O . PHE A 1 129 ? -1.792 -4.030 10.787 1.00 97.00 129 PHE A O 1
ATOM 1062 N N . SER A 1 130 ? -3.638 -2.813 11.222 1.00 98.19 130 SER A N 1
ATOM 1063 C CA . SER A 1 130 ? -3.676 -2.080 9.955 1.00 98.19 130 SER A CA 1
ATOM 1064 C C . SER A 1 130 ? -3.834 -0.581 10.194 1.00 98.19 130 SER A C 1
ATOM 1066 O O . SER A 1 130 ? -4.761 -0.147 10.877 1.00 98.19 130 SER A O 1
ATOM 1068 N N . LEU A 1 131 ? -2.928 0.206 9.614 1.00 97.62 131 LEU A N 1
ATOM 1069 C CA . LEU A 1 131 ? -2.935 1.662 9.688 1.00 97.62 131 LEU A CA 1
ATOM 1070 C C . LEU A 1 131 ? -2.703 2.256 8.300 1.00 97.62 131 LEU A C 1
ATOM 1072 O O . LEU A 1 131 ? -1.688 1.975 7.666 1.00 97.62 131 LEU A O 1
ATOM 1076 N N . SER A 1 132 ? -3.617 3.107 7.851 1.00 96.44 132 SER A N 1
ATOM 1077 C CA . SER A 1 132 ? -3.476 3.904 6.636 1.00 96.44 132 SER A CA 1
ATOM 1078 C C . SER A 1 132 ? -3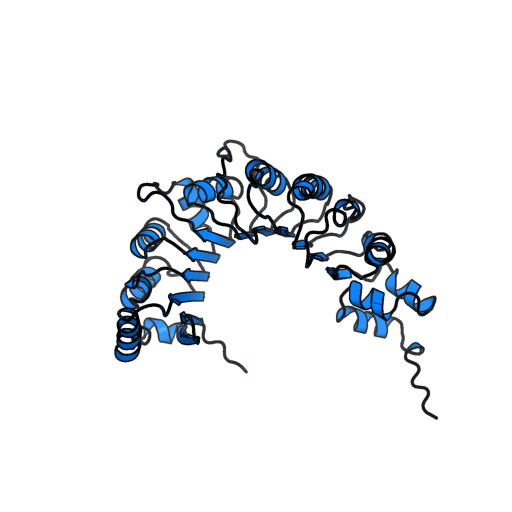.651 5.377 6.974 1.00 96.44 132 SER A C 1
ATOM 1080 O O . SER A 1 132 ? -4.686 5.766 7.505 1.00 96.44 132 SER A O 1
ATOM 1082 N N . ILE A 1 133 ? -2.661 6.202 6.659 1.00 91.88 133 ILE A N 1
ATOM 1083 C CA . ILE A 1 133 ? -2.706 7.645 6.879 1.00 91.88 133 ILE A CA 1
ATOM 1084 C C . ILE A 1 133 ? -2.442 8.357 5.554 1.00 91.88 133 ILE A C 1
ATOM 1086 O O . ILE A 1 133 ? -1.458 8.081 4.870 1.00 91.88 133 ILE A O 1
ATOM 1090 N N . GLY A 1 134 ? -3.337 9.272 5.201 1.00 88.25 134 GLY A N 1
ATOM 1091 C CA . GLY A 1 134 ? -3.179 10.255 4.142 1.00 88.25 134 GLY A CA 1
ATOM 1092 C C . GLY A 1 134 ? -3.349 11.654 4.721 1.00 88.25 134 GLY A C 1
ATOM 1093 O O . GLY A 1 134 ? -4.308 11.883 5.456 1.00 88.25 134 GLY A O 1
ATOM 1094 N N . THR A 1 135 ? -2.465 12.588 4.389 1.00 80.50 135 THR A N 1
ATOM 1095 C CA . THR A 1 135 ? -2.539 13.983 4.859 1.00 80.50 135 THR A CA 1
ATOM 1096 C C . THR A 1 135 ? -2.608 14.983 3.698 1.00 80.50 135 THR A C 1
ATOM 1098 O O . THR A 1 135 ? -2.061 14.733 2.616 1.00 80.50 135 THR A O 1
ATOM 1101 N N . PHE A 1 136 ? -3.320 16.095 3.923 1.00 71.31 136 PHE A N 1
ATOM 1102 C CA . PHE A 1 136 ? -3.414 17.255 3.030 1.00 71.31 136 PHE A CA 1
ATOM 1103 C C . PHE A 1 136 ? -2.352 18.282 3.411 1.00 71.31 136 PHE A C 1
ATOM 1105 O O . PHE A 1 136 ? -2.669 19.349 3.927 1.00 71.31 136 PHE A O 1
ATOM 1112 N N . GLU A 1 137 ? -1.080 17.973 3.221 1.00 64.12 137 GLU A N 1
ATOM 1113 C CA . GLU A 1 137 ? -0.066 18.941 3.615 1.00 64.12 137 GLU A CA 1
ATOM 1114 C C . GLU A 1 137 ? 0.286 19.900 2.489 1.00 64.12 137 GLU A C 1
ATOM 1116 O O . GLU A 1 137 ? 0.619 19.468 1.395 1.00 64.12 137 GLU A O 1
ATOM 1121 N N . LEU A 1 138 ? 0.255 21.203 2.762 1.00 52.72 138 LEU A N 1
ATOM 1122 C CA . LEU A 1 138 ? 0.695 22.255 1.852 1.00 52.72 138 LEU A CA 1
ATOM 1123 C C . LEU A 1 138 ? 2.037 22.814 2.344 1.00 52.72 138 LEU A C 1
ATOM 1125 O O . LEU A 1 138 ? 2.063 23.790 3.079 1.00 52.72 138 LEU A O 1
ATOM 1129 N N . LYS A 1 139 ? 3.143 22.218 1.874 1.00 52.78 139 LYS A N 1
ATOM 1130 C CA . LYS A 1 139 ? 4.547 22.650 2.068 1.00 52.78 139 LYS A CA 1
ATOM 1131 C C . LYS A 1 139 ? 5.061 22.660 3.522 1.00 52.78 139 LYS A C 1
ATOM 1133 O O . LYS A 1 139 ? 4.489 23.258 4.417 1.00 52.78 139 LYS A O 1
ATOM 1138 N N . GLY A 1 140 ? 6.272 22.127 3.714 1.00 53.38 140 GLY A N 1
ATOM 1139 C CA . GLY A 1 140 ? 7.084 22.402 4.909 1.00 53.38 140 GLY A CA 1
ATOM 1140 C C . GLY A 1 140 ? 7.112 21.319 5.988 1.00 53.38 140 GLY A C 1
ATOM 1141 O O . GLY A 1 140 ? 7.780 21.526 7.001 1.00 53.38 140 GLY A O 1
ATOM 1142 N N . PHE A 1 141 ? 6.486 20.160 5.771 1.00 62.19 141 PHE A N 1
ATOM 1143 C CA . PHE A 1 141 ? 6.536 19.078 6.750 1.00 62.19 141 PHE A CA 1
ATOM 1144 C C . PHE A 1 141 ? 7.932 18.514 6.952 1.00 62.19 141 PHE A C 1
ATOM 1146 O O . PHE A 1 141 ? 8.562 18.039 6.005 1.00 62.19 141 PHE A O 1
ATOM 1153 N N . LYS A 1 142 ? 8.396 18.490 8.199 1.00 62.69 142 LYS A N 1
ATOM 1154 C CA . LYS A 1 142 ? 9.701 17.920 8.573 1.00 62.69 142 LYS A CA 1
ATOM 1155 C C . LYS A 1 142 ? 9.590 16.746 9.546 1.00 62.69 142 LYS A C 1
ATOM 1157 O O . LYS A 1 142 ? 10.611 16.205 9.972 1.00 62.69 142 LYS A O 1
ATOM 1162 N N . ASP A 1 143 ? 8.373 16.289 9.834 1.00 75.06 143 ASP A N 1
ATOM 1163 C CA . ASP A 1 143 ? 8.126 15.361 10.941 1.00 75.06 143 ASP A CA 1
ATOM 1164 C C . ASP A 1 143 ? 8.107 13.886 10.525 1.00 75.06 143 ASP A C 1
ATOM 1166 O O . ASP A 1 143 ? 7.816 13.022 11.351 1.00 75.06 143 ASP A O 1
ATOM 1170 N N . LEU A 1 144 ? 8.499 13.542 9.290 1.00 84.38 144 LEU A N 1
ATOM 1171 C CA . LEU A 1 144 ? 8.698 12.136 8.892 1.00 84.38 144 LEU A CA 1
ATOM 1172 C C . LEU A 1 144 ? 9.667 11.408 9.835 1.00 84.38 144 LEU A C 1
ATOM 1174 O O . LEU A 1 144 ? 9.456 10.245 10.178 1.00 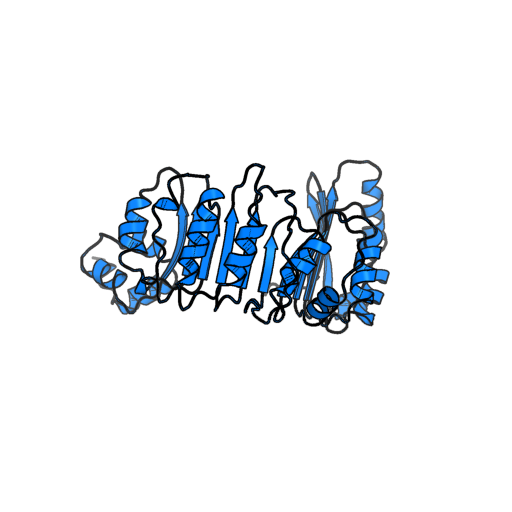84.38 144 LEU A O 1
ATOM 1178 N N . ASN A 1 145 ? 10.673 12.131 10.329 1.00 84.81 145 ASN A N 1
ATOM 1179 C CA . ASN A 1 145 ? 11.645 11.639 11.306 1.00 84.81 145 ASN A CA 1
ATOM 1180 C C . ASN A 1 145 ? 11.029 11.320 12.678 1.00 84.81 145 ASN A C 1
ATOM 1182 O O . ASN A 1 145 ? 11.628 10.580 13.449 1.00 84.81 145 ASN A O 1
ATOM 1186 N N . ILE A 1 146 ? 9.843 11.854 12.980 1.00 86.44 146 ILE A N 1
ATOM 1187 C CA . ILE A 1 146 ? 9.079 11.589 14.207 1.00 86.44 146 ILE A CA 1
ATOM 1188 C C . ILE A 1 146 ? 7.999 10.531 13.943 1.00 86.44 146 ILE A C 1
ATOM 1190 O O . ILE A 1 146 ? 7.789 9.634 14.759 1.00 86.44 146 ILE A O 1
ATOM 1194 N N . ILE A 1 147 ? 7.334 10.599 12.788 1.00 89.50 147 ILE A N 1
ATOM 1195 C CA . ILE A 1 147 ? 6.223 9.716 12.418 1.00 89.50 147 ILE A CA 1
ATOM 1196 C C . ILE A 1 147 ? 6.667 8.271 12.244 1.00 89.50 147 ILE A C 1
ATOM 1198 O O . ILE A 1 147 ? 6.043 7.378 12.817 1.00 89.50 147 ILE A O 1
ATOM 1202 N N . TYR A 1 148 ? 7.728 8.027 11.472 1.00 91.50 148 TYR A N 1
ATOM 1203 C CA . TYR A 1 148 ? 8.186 6.665 11.209 1.00 91.50 148 TYR A CA 1
ATOM 1204 C C . TYR A 1 148 ? 8.529 5.911 12.502 1.00 91.50 148 TYR A C 1
ATOM 1206 O O . TYR A 1 148 ? 7.989 4.819 12.692 1.00 91.50 148 TYR A O 1
ATOM 1214 N N . PRO A 1 149 ? 9.315 6.475 13.445 1.00 90.88 149 PRO A N 1
ATOM 1215 C CA . PRO A 1 149 ? 9.556 5.832 14.732 1.00 90.88 149 PRO A CA 1
ATOM 1216 C C . PRO A 1 149 ? 8.270 5.508 15.494 1.00 90.88 149 PRO A C 1
ATOM 1218 O O . PRO A 1 149 ? 8.126 4.389 15.981 1.00 90.88 149 PRO A O 1
ATOM 1221 N N . LEU A 1 150 ? 7.304 6.433 15.551 1.00 92.56 150 LEU A N 1
ATOM 1222 C CA . LEU A 1 150 ? 6.025 6.182 16.223 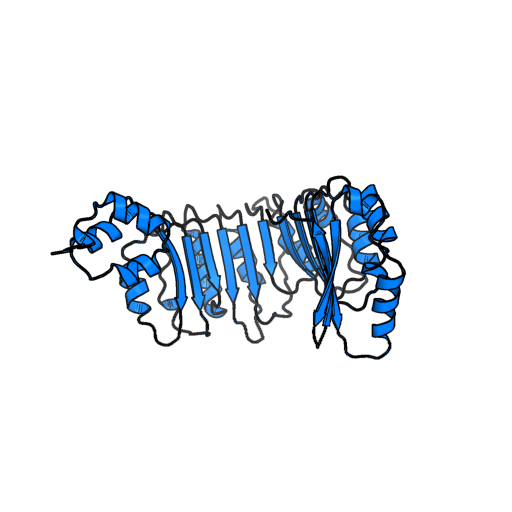1.00 92.56 150 LEU A CA 1
ATOM 1223 C C . LEU A 1 150 ? 5.269 5.013 15.580 1.00 92.56 150 LEU A C 1
ATOM 1225 O O . LEU A 1 150 ? 4.832 4.110 16.290 1.00 92.56 150 LEU A O 1
ATOM 1229 N N . ILE A 1 151 ? 5.183 4.973 14.248 1.00 94.62 151 ILE A N 1
ATOM 1230 C CA . ILE A 1 151 ? 4.558 3.864 13.511 1.00 94.62 151 ILE A CA 1
ATOM 1231 C C . ILE A 1 151 ? 5.273 2.542 13.810 1.00 94.62 151 ILE A C 1
ATOM 1233 O O . ILE A 1 151 ? 4.623 1.538 14.101 1.00 94.62 151 ILE A O 1
ATOM 1237 N N . PHE A 1 152 ? 6.606 2.528 13.764 1.00 92.94 152 PHE A N 1
ATOM 1238 C CA . PHE A 1 152 ? 7.392 1.312 13.963 1.00 92.94 152 PHE A CA 1
ATOM 1239 C C . PHE A 1 152 ? 7.310 0.760 15.386 1.00 92.94 152 PHE A C 1
ATOM 1241 O O . PHE A 1 152 ? 7.463 -0.448 15.565 1.00 92.94 152 PHE A O 1
ATOM 1248 N N . THR A 1 153 ? 6.996 1.604 16.373 1.00 92.00 153 THR A N 1
ATOM 1249 C CA . THR A 1 153 ? 6.754 1.174 17.759 1.00 92.00 153 THR A CA 1
ATOM 1250 C C . THR A 1 153 ? 5.381 0.536 17.994 1.00 92.00 153 THR A C 1
ATOM 1252 O O . THR A 1 153 ? 5.169 -0.040 19.062 1.00 92.00 153 THR A O 1
ATOM 1255 N N . LEU A 1 154 ? 4.456 0.575 17.024 1.00 93.44 154 LEU A N 1
ATOM 1256 C CA . LEU A 1 154 ? 3.131 -0.033 17.172 1.00 93.44 154 LEU A CA 1
ATOM 1257 C C . LEU A 1 154 ? 3.234 -1.576 17.168 1.00 93.44 154 LEU A C 1
ATOM 1259 O O . LEU A 1 154 ? 3.572 -2.177 16.145 1.00 93.44 154 LEU A O 1
ATOM 1263 N N . PRO A 1 155 ? 2.911 -2.259 18.285 1.00 88.19 155 PRO A N 1
ATOM 1264 C CA . PRO A 1 155 ? 3.400 -3.616 18.560 1.00 88.19 155 PRO A CA 1
ATOM 1265 C C . PRO A 1 155 ? 2.723 -4.731 17.754 1.00 88.19 155 PRO A C 1
ATOM 1267 O O . PRO A 1 155 ? 3.233 -5.851 17.696 1.00 88.19 155 PRO A O 1
ATOM 1270 N N . LYS A 1 156 ? 1.537 -4.474 17.194 1.00 93.00 156 LYS A N 1
ATOM 1271 C CA . LYS A 1 156 ? 0.750 -5.459 16.431 1.00 93.00 156 LYS A CA 1
ATOM 1272 C C . LYS A 1 156 ? 0.584 -5.077 14.964 1.00 93.00 156 LYS A C 1
ATOM 1274 O O . LYS A 1 156 ? -0.079 -5.808 14.224 1.00 93.00 156 LYS A O 1
ATOM 1279 N N . LEU A 1 157 ? 1.199 -3.973 14.535 1.00 96.88 157 LEU A N 1
ATOM 1280 C CA . LEU A 1 157 ? 1.011 -3.425 13.202 1.00 96.88 157 LEU A CA 1
ATOM 1281 C C . LEU A 1 157 ? 1.666 -4.320 12.145 1.00 96.88 157 LEU A C 1
ATOM 1283 O O . LEU A 1 157 ? 2.874 -4.542 12.161 1.00 96.88 157 LEU A O 1
ATOM 1287 N N . LYS A 1 158 ? 0.861 -4.846 11.222 1.00 97.69 158 LYS A N 1
ATOM 1288 C CA . LYS A 1 158 ? 1.297 -5.698 10.105 1.00 97.69 158 LYS A CA 1
ATOM 1289 C C . LYS A 1 158 ? 1.200 -4.981 8.762 1.00 97.69 158 LYS A C 1
ATOM 1291 O O . LYS A 1 158 ? 1.992 -5.273 7.869 1.00 97.69 158 LYS A O 1
ATOM 1296 N N . PHE A 1 159 ? 0.234 -4.079 8.620 1.00 98.44 159 PHE A N 1
ATOM 1297 C CA . PHE A 1 159 ? 0.026 -3.258 7.434 1.00 98.44 159 PHE A CA 1
ATOM 1298 C C . PHE A 1 159 ? 0.192 -1.784 7.794 1.00 98.44 159 PHE A C 1
ATOM 1300 O O . PHE A 1 159 ? -0.475 -1.293 8.707 1.00 98.44 159 PHE A O 1
ATOM 1307 N N . ASN A 1 160 ? 1.042 -1.083 7.050 1.00 98.06 160 ASN A N 1
ATOM 1308 C CA . ASN A 1 160 ? 1.153 0.362 7.121 1.00 98.06 160 ASN A CA 1
ATOM 1309 C C . ASN A 1 160 ? 1.088 0.980 5.724 1.00 98.06 160 ASN A C 1
ATOM 1311 O O . ASN A 1 160 ? 1.794 0.552 4.813 1.00 98.06 160 ASN A O 1
ATOM 1315 N N . LYS A 1 161 ? 0.270 2.021 5.591 1.00 96.81 161 LYS A N 1
ATOM 1316 C CA . LYS A 1 161 ? 0.281 2.941 4.462 1.00 96.81 161 LYS A CA 1
ATOM 1317 C C . LYS A 1 161 ? 0.422 4.359 4.986 1.00 96.81 161 LYS A C 1
ATOM 1319 O O . LYS A 1 161 ? -0.397 4.796 5.788 1.00 96.81 161 LYS A O 1
ATOM 1324 N N . LEU A 1 162 ? 1.421 5.076 4.499 1.00 92.81 162 LEU A N 1
ATOM 1325 C CA . LEU A 1 162 ? 1.622 6.487 4.794 1.00 92.81 162 LEU A CA 1
ATOM 1326 C C . LEU A 1 162 ? 1.726 7.239 3.474 1.00 92.81 162 LEU A C 1
ATOM 1328 O O . LEU A 1 162 ? 2.502 6.846 2.608 1.00 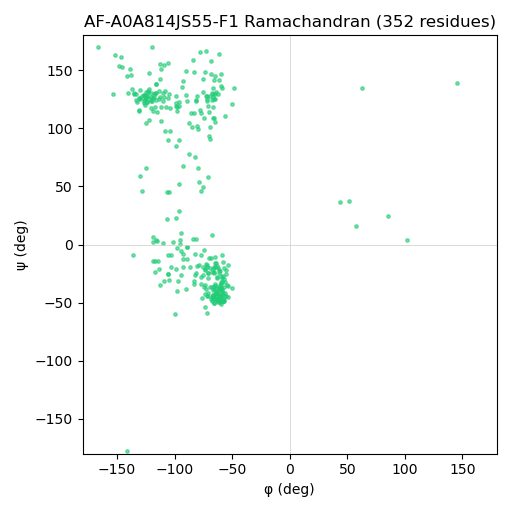92.81 162 LEU A O 1
ATOM 1332 N N . GLY A 1 163 ? 0.938 8.295 3.295 1.00 88.75 163 GLY A N 1
ATOM 1333 C CA . GLY A 1 163 ? 0.986 9.094 2.080 1.00 88.75 163 GLY A CA 1
ATOM 1334 C C . GLY A 1 163 ? 0.663 10.562 2.275 1.00 88.75 163 GLY A C 1
ATOM 1335 O O . GLY A 1 163 ? -0.085 10.939 3.175 1.00 88.75 163 GLY A O 1
ATOM 1336 N N . PHE A 1 164 ? 1.209 11.375 1.378 1.00 80.69 164 PHE A N 1
ATOM 1337 C CA . PHE A 1 164 ? 1.083 12.828 1.390 1.00 80.69 164 PHE A CA 1
ATOM 1338 C C . PHE A 1 164 ? 0.533 13.263 0.035 1.00 80.69 164 PHE A C 1
ATOM 1340 O O . PHE A 1 164 ? 1.055 12.854 -0.999 1.00 80.69 164 PHE A O 1
ATOM 1347 N N . ILE A 1 165 ? -0.563 14.024 0.040 1.00 66.31 165 ILE A N 1
ATOM 1348 C CA . ILE A 1 165 ? -1.268 14.400 -1.196 1.00 66.31 165 ILE A CA 1
ATOM 1349 C C . ILE A 1 165 ? -0.466 15.436 -1.989 1.00 66.31 165 ILE A C 1
ATOM 1351 O O . ILE A 1 165 ? -0.367 15.320 -3.207 1.00 66.31 165 ILE A O 1
ATOM 1355 N N . TYR A 1 166 ? 0.172 16.382 -1.298 1.00 64.88 166 TYR A N 1
ATOM 1356 C CA . TYR A 1 166 ? 1.212 17.230 -1.871 1.00 64.88 166 TYR A CA 1
ATOM 1357 C C . TYR A 1 166 ? 2.514 16.905 -1.137 1.00 64.88 166 TYR A C 1
ATOM 1359 O O . TYR A 1 166 ? 2.612 17.036 0.083 1.00 64.88 166 TYR A O 1
ATOM 1367 N N . GLY A 1 167 ? 3.469 16.336 -1.871 1.00 55.19 167 GLY A N 1
ATOM 1368 C CA . GLY A 1 167 ? 4.628 15.678 -1.280 1.00 55.19 167 GLY A CA 1
ATOM 1369 C C . GLY A 1 167 ? 5.559 16.665 -0.573 1.00 55.19 167 GLY A C 1
ATOM 1370 O O . GLY A 1 167 ? 5.944 17.674 -1.169 1.00 55.19 167 GLY A O 1
ATOM 1371 N N . PRO A 1 168 ? 5.972 16.401 0.676 1.00 54.03 168 PRO A N 1
ATOM 1372 C CA . PRO A 1 168 ? 7.130 17.073 1.226 1.00 54.03 168 PRO A CA 1
ATOM 1373 C C . PRO A 1 168 ? 8.390 16.517 0.545 1.00 54.03 168 PRO A C 1
ATOM 1375 O O . PRO A 1 168 ? 8.644 15.320 0.611 1.00 54.03 168 PRO A O 1
ATOM 1378 N N . HIS A 1 169 ? 9.227 17.381 -0.036 1.00 60.16 169 HIS A N 1
ATOM 1379 C CA . HIS A 1 169 ? 10.624 17.044 -0.363 1.00 60.16 169 HIS A CA 1
ATOM 1380 C C . HIS A 1 169 ? 11.473 17.035 0.923 1.00 60.16 169 HIS A C 1
ATOM 1382 O O . HIS A 1 169 ? 12.467 17.755 1.039 1.00 60.16 169 HIS A O 1
ATOM 1388 N N . SER A 1 170 ? 11.013 16.350 1.974 1.00 62.91 170 SER A N 1
ATOM 1389 C CA . SER A 1 170 ? 11.687 16.367 3.270 1.00 62.91 170 SER A CA 1
ATOM 1390 C C . SER A 1 170 ? 12.650 15.199 3.405 1.00 62.91 170 SER A C 1
ATOM 1392 O O . SER A 1 170 ? 12.356 14.059 3.054 1.00 62.91 170 SER A O 1
ATOM 1394 N N . SER A 1 171 ? 13.842 15.498 3.920 1.00 70.31 171 SER A N 1
ATOM 1395 C CA . SER A 1 171 ? 14.871 14.495 4.140 1.00 70.31 171 SER A CA 1
ATOM 1396 C C . SER A 1 171 ? 14.509 13.588 5.317 1.00 70.31 171 SER A C 1
ATOM 1398 O O . SER A 1 171 ? 14.295 14.032 6.452 1.00 70.31 171 SER A O 1
ATOM 1400 N N . ILE A 1 172 ? 14.472 12.285 5.044 1.00 77.69 172 ILE A N 1
ATOM 1401 C CA . ILE A 1 172 ? 14.286 11.251 6.062 1.00 77.69 172 ILE A CA 1
ATOM 1402 C C . ILE A 1 172 ? 15.660 10.884 6.625 1.00 77.69 172 ILE A C 1
ATOM 1404 O O . ILE A 1 172 ? 16.459 10.189 6.002 1.00 77.69 172 ILE A O 1
ATOM 1408 N N . LEU A 1 173 ? 15.933 11.364 7.833 1.00 79.06 173 LEU A N 1
ATOM 1409 C CA . LEU A 1 173 ? 17.168 11.184 8.588 1.00 79.06 173 LEU A CA 1
ATOM 1410 C C . LEU A 1 173 ? 16.984 10.176 9.728 1.00 79.06 173 LEU A C 1
ATOM 1412 O O . LEU A 1 173 ? 17.431 10.399 10.853 1.00 79.06 173 LEU A O 1
ATOM 1416 N N . LEU A 1 174 ? 16.335 9.046 9.446 1.00 78.75 174 LEU A N 1
ATOM 1417 C CA . LEU A 1 174 ? 16.241 7.962 10.422 1.00 78.75 174 LEU A CA 1
ATOM 1418 C C . LEU A 1 174 ? 17.637 7.369 10.666 1.00 78.75 174 LEU A C 1
ATOM 1420 O O . LEU A 1 174 ? 18.369 7.135 9.693 1.00 78.75 174 LEU A O 1
ATOM 1424 N N . PRO A 1 175 ? 18.027 7.120 11.931 1.00 76.94 175 PRO A N 1
ATOM 1425 C CA . PRO A 1 175 ? 19.226 6.349 12.211 1.00 76.94 175 PRO A CA 1
ATOM 1426 C C . PRO A 1 175 ? 19.011 4.920 11.711 1.00 76.94 175 PRO A C 1
ATOM 1428 O O . PRO A 1 175 ? 17.900 4.390 11.799 1.00 76.94 175 PRO A O 1
ATOM 1431 N N . MET A 1 176 ? 20.062 4.280 11.202 1.00 67.94 176 MET A N 1
ATOM 1432 C CA . MET A 1 176 ? 19.992 2.842 10.961 1.00 67.94 176 MET A CA 1
ATOM 1433 C C . MET A 1 176 ? 19.847 2.121 12.294 1.00 67.94 176 MET A C 1
ATOM 1435 O O . MET A 1 176 ? 20.602 2.379 13.235 1.00 67.94 176 MET A O 1
ATOM 1439 N N . ILE A 1 177 ? 18.864 1.229 12.379 1.00 68.31 177 ILE A N 1
ATOM 1440 C CA . ILE A 1 177 ? 18.666 0.440 13.585 1.00 68.31 177 ILE A CA 1
ATOM 1441 C C . ILE A 1 177 ? 19.861 -0.500 13.785 1.00 68.31 177 ILE A C 1
ATOM 1443 O O . ILE A 1 177 ? 20.198 -1.312 12.928 1.00 68.31 177 ILE A O 1
ATOM 1447 N N . THR A 1 178 ? 20.479 -0.410 14.961 1.00 59.34 178 THR A N 1
ATOM 1448 C CA . THR A 1 178 ? 21.506 -1.346 15.447 1.00 59.34 178 THR A CA 1
ATOM 1449 C C . THR A 1 178 ? 20.971 -2.286 16.535 1.00 59.34 178 THR A C 1
ATOM 1451 O O . THR A 1 178 ? 21.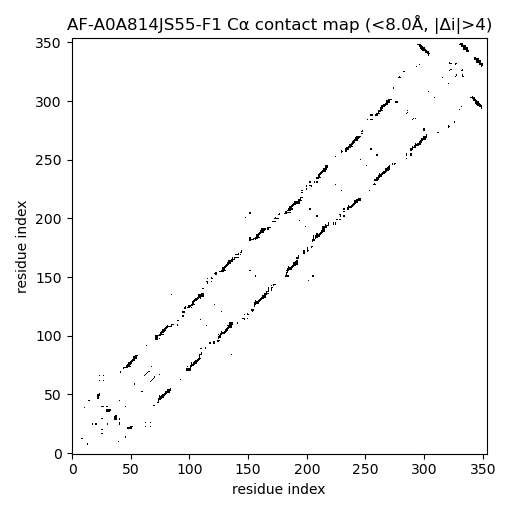631 -3.258 16.899 1.00 59.34 178 THR A O 1
ATOM 1454 N N . ASN A 1 179 ? 19.752 -2.032 17.032 1.00 56.94 179 ASN A N 1
ATOM 1455 C CA . ASN A 1 179 ? 19.127 -2.739 18.153 1.00 56.94 179 ASN A CA 1
ATOM 1456 C C . ASN A 1 179 ? 17.954 -3.634 17.709 1.00 56.94 179 ASN A C 1
ATOM 1458 O O . ASN A 1 179 ? 17.273 -3.361 16.733 1.00 56.94 179 ASN A O 1
ATOM 1462 N N . LYS A 1 180 ? 17.643 -4.683 18.482 1.00 63.25 180 LYS A N 1
ATOM 1463 C CA . LYS A 1 180 ? 16.624 -5.711 18.156 1.00 63.25 180 LYS A CA 1
ATOM 1464 C C . LYS A 1 180 ? 15.153 -5.238 18.143 1.00 63.25 180 LYS A C 1
ATOM 1466 O O . LYS A 1 180 ? 14.259 -6.081 18.086 1.00 63.25 180 LYS A O 1
ATOM 1471 N N . GLN A 1 181 ? 14.866 -3.940 18.251 1.00 70.38 181 GLN A N 1
ATOM 1472 C CA . GLN A 1 181 ? 13.489 -3.441 18.316 1.00 70.38 181 GLN A CA 1
ATOM 1473 C C . GLN A 1 181 ? 12.938 -3.203 16.910 1.00 70.38 181 GLN A C 1
ATOM 1475 O O . GLN A 1 181 ? 12.882 -2.083 16.414 1.00 70.38 181 GLN A O 1
ATOM 1480 N N . PHE A 1 182 ? 12.561 -4.301 16.265 1.00 84.81 182 PHE A N 1
ATOM 1481 C CA . PHE A 1 182 ? 11.999 -4.298 14.924 1.00 84.81 182 PHE A CA 1
ATOM 1482 C C . PHE A 1 182 ? 10.479 -4.166 14.938 1.00 84.81 182 PHE A C 1
ATOM 1484 O O . PHE A 1 182 ? 9.800 -4.668 15.836 1.00 84.81 182 PHE A O 1
ATOM 1491 N N . SER A 1 183 ? 9.948 -3.535 13.896 1.00 90.19 183 SER A N 1
ATOM 1492 C CA . SER A 1 183 ? 8.516 -3.479 13.645 1.00 90.19 183 SER A CA 1
ATOM 1493 C C . SER A 1 183 ? 7.990 -4.827 13.141 1.00 90.19 183 SER A C 1
ATOM 1495 O O . SER A 1 183 ? 8.676 -5.558 12.424 1.00 90.19 183 SER A O 1
ATOM 1497 N N . SER A 1 184 ? 6.733 -5.143 13.466 1.00 93.31 184 SER A N 1
ATOM 1498 C CA . SER A 1 184 ? 6.026 -6.329 12.959 1.00 93.31 184 SER A CA 1
ATOM 1499 C C . SER A 1 184 ? 5.432 -6.156 11.554 1.00 93.31 184 SER A C 1
ATOM 1501 O O . SER A 1 184 ? 4.705 -7.039 11.085 1.00 93.31 184 SER A O 1
ATOM 1503 N N . ILE A 1 185 ? 5.694 -5.021 10.894 1.00 96.81 185 ILE A N 1
ATOM 1504 C CA . ILE A 1 185 ? 5.140 -4.694 9.579 1.00 96.81 185 ILE A CA 1
ATOM 1505 C C . ILE A 1 185 ? 5.605 -5.717 8.538 1.00 96.81 185 ILE A C 1
ATOM 1507 O O . ILE A 1 185 ? 6.792 -5.999 8.385 1.00 96.81 185 ILE A O 1
ATOM 1511 N N . LYS A 1 186 ? 4.631 -6.246 7.794 1.00 97.31 186 LYS A N 1
ATOM 1512 C CA . LYS A 1 186 ? 4.817 -7.181 6.676 1.00 97.31 186 LYS A CA 1
ATOM 1513 C C . LYS A 1 186 ? 4.419 -6.580 5.332 1.00 97.31 186 LYS A C 1
ATOM 1515 O O . LYS A 1 186 ? 4.856 -7.076 4.295 1.00 97.31 186 LYS A O 1
ATOM 1520 N N . HIS A 1 187 ? 3.591 -5.538 5.352 1.00 98.06 187 HIS A N 1
ATOM 1521 C CA . HIS A 1 187 ? 3.169 -4.790 4.177 1.00 98.06 187 HIS A CA 1
ATOM 1522 C C . HIS A 1 187 ? 3.342 -3.295 4.445 1.00 98.06 187 HIS A C 1
ATOM 1524 O O . HIS A 1 187 ? 2.678 -2.746 5.324 1.00 98.06 187 HIS A O 1
ATOM 1530 N N . LEU A 1 188 ? 4.233 -2.668 3.681 1.00 97.94 188 LEU A N 1
ATOM 1531 C CA . LEU A 1 188 ? 4.548 -1.248 3.765 1.00 97.94 188 LEU A CA 1
ATOM 1532 C C . LEU A 1 188 ? 4.208 -0.546 2.448 1.00 97.94 188 LEU A C 1
ATOM 1534 O O . LEU A 1 188 ? 4.631 -0.987 1.379 1.00 97.94 188 LEU A O 1
ATOM 1538 N N . VAL A 1 189 ? 3.460 0.552 2.537 1.00 97.12 189 VAL A N 1
ATOM 1539 C CA . VAL A 1 189 ? 3.127 1.435 1.416 1.00 97.12 189 VAL A CA 1
ATOM 1540 C C . VAL A 1 189 ? 3.605 2.850 1.733 1.00 97.12 189 VAL A C 1
ATOM 1542 O O . VAL A 1 189 ? 3.005 3.547 2.551 1.00 97.12 189 VAL A O 1
ATOM 1545 N N . ILE A 1 190 ? 4.669 3.268 1.056 1.00 93.81 190 ILE A N 1
ATOM 1546 C CA . ILE A 1 190 ? 5.265 4.603 1.114 1.00 93.81 190 ILE A CA 1
ATOM 1547 C C . ILE A 1 190 ? 4.696 5.404 -0.059 1.00 93.81 190 ILE A C 1
ATOM 1549 O O . ILE A 1 190 ? 5.203 5.364 -1.175 1.00 93.81 190 ILE A O 1
ATOM 1553 N N . ASN A 1 191 ? 3.582 6.088 0.173 1.00 90.25 191 ASN A N 1
ATOM 1554 C CA . ASN A 1 191 ? 2.890 6.886 -0.837 1.00 90.25 191 ASN A CA 1
ATOM 1555 C C . ASN A 1 191 ? 3.299 8.364 -0.755 1.00 90.25 191 ASN A C 1
ATOM 1557 O O . ASN A 1 191 ? 2.462 9.260 -0.627 1.00 90.25 191 ASN A O 1
ATOM 1561 N N . HIS A 1 192 ? 4.605 8.589 -0.774 1.00 86.56 192 HIS A N 1
ATOM 1562 C CA . HIS A 1 192 ? 5.257 9.878 -0.944 1.00 86.56 192 HIS A CA 1
ATOM 1563 C C . HIS A 1 192 ? 6.621 9.647 -1.580 1.00 86.56 192 HIS A C 1
ATOM 1565 O O . HIS A 1 192 ? 7.122 8.522 -1.567 1.00 86.56 192 HIS A O 1
ATOM 1571 N N . SER A 1 193 ? 7.202 10.708 -2.120 1.00 82.56 193 SER A N 1
ATOM 1572 C CA . SER A 1 193 ? 8.527 10.673 -2.721 1.00 82.56 193 SER A CA 1
ATOM 1573 C C . SER A 1 193 ? 9.581 10.215 -1.705 1.00 82.56 193 SER A C 1
ATOM 1575 O O . SER A 1 193 ? 9.528 10.600 -0.531 1.00 82.56 193 SER A O 1
ATOM 1577 N N . CYS A 1 194 ? 10.460 9.308 -2.125 1.00 84.12 194 CYS A N 1
ATOM 1578 C CA . CYS A 1 194 ? 11.467 8.679 -1.280 1.00 84.12 194 CYS A CA 1
ATOM 1579 C C . CYS A 1 194 ? 12.656 8.257 -2.150 1.00 84.12 194 CYS A C 1
ATOM 1581 O O . CYS A 1 194 ? 12.463 7.571 -3.154 1.00 84.12 194 CYS A O 1
ATOM 1583 N N . THR A 1 195 ? 13.874 8.631 -1.758 1.00 85.31 195 THR A N 1
ATOM 1584 C CA . THR A 1 195 ? 15.092 8.151 -2.432 1.00 85.31 195 THR A CA 1
ATOM 1585 C C . THR A 1 195 ? 15.431 6.717 -2.008 1.00 85.31 195 THR A C 1
ATOM 1587 O O . THR A 1 195 ? 14.933 6.222 -0.991 1.00 85.31 195 THR A O 1
ATOM 1590 N N . LEU A 1 196 ? 16.326 6.029 -2.726 1.00 84.25 196 LEU A N 1
ATOM 1591 C CA . LEU A 1 196 ? 16.741 4.671 -2.351 1.00 84.25 196 LEU A CA 1
ATOM 1592 C C . LEU A 1 196 ? 17.487 4.648 -1.011 1.00 84.25 196 LEU A C 1
ATOM 1594 O O . LEU A 1 196 ? 17.330 3.703 -0.232 1.00 84.25 196 LEU A O 1
ATOM 1598 N N . GLU A 1 197 ? 18.264 5.692 -0.704 1.00 83.88 197 GLU A N 1
ATOM 1599 C CA . GLU A 1 197 ? 18.905 5.833 0.609 1.00 83.88 197 GLU A CA 1
ATOM 1600 C C . GLU A 1 197 ? 17.864 5.934 1.736 1.00 83.88 197 GLU A C 1
ATOM 1602 O O . GLU A 1 197 ? 17.961 5.244 2.758 1.00 83.88 197 GLU A O 1
ATOM 1607 N N . GLN A 1 198 ? 16.841 6.769 1.551 1.00 86.94 198 GLN A N 1
ATOM 1608 C CA . GLN A 1 198 ? 15.761 6.923 2.522 1.00 86.94 198 GLN A CA 1
ATOM 1609 C C . GLN A 1 198 ? 14.963 5.626 2.669 1.00 86.94 198 GLN A C 1
ATOM 1611 O O . GLN A 1 198 ? 14.683 5.202 3.793 1.00 86.94 198 GLN A O 1
ATOM 1616 N N . LEU A 1 199 ? 14.673 4.947 1.555 1.00 89.88 199 LEU A N 1
ATOM 1617 C CA . LEU A 1 199 ? 14.024 3.644 1.555 1.00 89.88 199 LEU A CA 1
ATOM 1618 C C . LEU A 1 199 ? 14.824 2.640 2.385 1.00 89.88 199 LEU A C 1
ATOM 1620 O O . LEU A 1 199 ? 14.242 1.991 3.250 1.00 89.88 199 LEU A O 1
ATOM 1624 N N . ASN A 1 200 ? 16.144 2.550 2.183 1.00 88.12 200 ASN A N 1
ATOM 1625 C CA . ASN A 1 200 ? 17.020 1.663 2.953 1.00 88.12 200 ASN A CA 1
ATOM 1626 C C . ASN A 1 200 ? 16.907 1.917 4.466 1.00 88.12 200 ASN A C 1
ATOM 1628 O O . ASN A 1 200 ? 16.761 0.978 5.254 1.00 88.12 200 ASN A O 1
ATOM 1632 N N . ARG A 1 201 ? 16.894 3.192 4.877 1.00 88.19 201 ARG A N 1
ATOM 1633 C CA . ARG A 1 201 ? 16.704 3.571 6.285 1.00 88.19 201 ARG A CA 1
ATOM 1634 C C . ARG A 1 201 ? 15.342 3.123 6.809 1.00 88.19 201 ARG A C 1
ATOM 1636 O O . ARG A 1 201 ? 15.293 2.525 7.878 1.00 88.19 201 ARG A O 1
ATOM 1643 N N . ILE A 1 202 ? 14.260 3.354 6.066 1.00 91.06 202 ILE A N 1
ATOM 1644 C CA . ILE A 1 202 ? 12.895 2.960 6.454 1.00 91.06 202 ILE A CA 1
ATOM 1645 C C . ILE A 1 202 ? 12.794 1.436 6.591 1.00 91.06 202 ILE A C 1
ATOM 1647 O O . ILE A 1 202 ? 12.336 0.939 7.621 1.00 91.06 202 ILE A O 1
ATOM 1651 N N . VAL A 1 203 ? 13.259 0.678 5.592 1.00 91.31 203 VAL A N 1
ATOM 1652 C CA . VAL A 1 203 ? 13.116 -0.785 5.607 1.00 91.31 203 VAL A CA 1
ATOM 1653 C C . VAL A 1 203 ? 13.988 -1.457 6.668 1.00 91.31 203 VAL A C 1
ATOM 1655 O O . VAL A 1 203 ? 13.644 -2.549 7.112 1.00 91.31 203 VAL A O 1
ATOM 1658 N N . SER A 1 204 ? 15.045 -0.800 7.168 1.00 89.31 204 SER A N 1
ATOM 1659 C CA . SER A 1 204 ? 15.836 -1.288 8.318 1.00 89.31 204 SER A CA 1
ATOM 1660 C C . SER A 1 204 ? 15.033 -1.532 9.595 1.00 89.31 204 SER A C 1
ATOM 1662 O O . SER A 1 204 ? 15.428 -2.342 10.432 1.00 89.31 204 SER A O 1
ATOM 1664 N N . TYR A 1 205 ? 13.850 -0.930 9.705 1.00 91.19 205 TYR A N 1
ATOM 1665 C CA . TYR A 1 205 ? 12.929 -1.144 10.817 1.00 91.19 205 TYR A CA 1
ATOM 1666 C C . TYR A 1 205 ? 11.958 -2.310 10.574 1.00 91.19 205 TYR A C 1
ATOM 1668 O O . TYR A 1 205 ? 11.291 -2.752 11.511 1.00 91.19 205 TYR A O 1
ATOM 1676 N N . THR A 1 206 ? 11.862 -2.827 9.345 1.00 92.25 206 THR A N 1
ATOM 1677 C CA . THR A 1 206 ? 10.857 -3.813 8.915 1.00 92.25 206 THR A CA 1
ATOM 1678 C C . THR A 1 206 ? 11.509 -5.068 8.313 1.00 92.25 206 THR A C 1
ATOM 1680 O O . THR A 1 206 ? 11.327 -5.356 7.131 1.00 92.25 206 THR A O 1
ATOM 1683 N N . PRO A 1 207 ? 12.254 -5.874 9.088 1.00 89.69 207 PRO A N 1
ATOM 1684 C CA . PRO A 1 207 ? 12.957 -7.047 8.561 1.00 89.69 207 PRO A CA 1
ATOM 1685 C C . PRO A 1 207 ? 12.025 -8.198 8.151 1.00 89.69 207 PRO A C 1
ATOM 1687 O O . PRO A 1 207 ? 12.476 -9.147 7.530 1.00 89.69 207 PRO A O 1
ATOM 1690 N N . GLN A 1 208 ? 10.736 -8.152 8.513 1.00 91.62 208 GLN A N 1
ATOM 1691 C CA . GLN A 1 208 ? 9.730 -9.153 8.129 1.00 91.62 208 GLN A CA 1
ATOM 1692 C C . GLN A 1 208 ? 8.887 -8.699 6.928 1.00 91.62 208 GLN A C 1
ATOM 1694 O O . GLN A 1 208 ? 7.742 -9.137 6.768 1.00 91.62 208 GLN A O 1
ATOM 1699 N N . LEU A 1 209 ? 9.395 -7.775 6.114 1.00 95.31 209 LEU A N 1
ATOM 1700 C CA . LEU A 1 209 ? 8.648 -7.202 5.005 1.00 95.31 209 LEU A CA 1
ATOM 1701 C C . LEU A 1 209 ? 8.480 -8.221 3.871 1.00 95.31 209 LEU A C 1
ATOM 1703 O O . LEU A 1 209 ? 9.444 -8.810 3.403 1.00 95.31 209 LEU A O 1
ATOM 1707 N N . HIS A 1 210 ? 7.240 -8.417 3.422 1.00 96.19 210 HIS A N 1
ATOM 1708 C CA . HIS A 1 210 ? 6.904 -9.311 2.305 1.00 96.19 210 HIS A CA 1
ATOM 1709 C C . HIS A 1 210 ? 6.295 -8.557 1.123 1.00 96.19 210 HIS A C 1
ATOM 1711 O O . HIS A 1 210 ? 6.305 -9.062 -0.003 1.00 96.19 210 HIS A O 1
ATOM 1717 N N . ARG A 1 211 ? 5.708 -7.384 1.382 1.00 97.88 211 ARG A N 1
ATOM 1718 C CA . ARG A 1 211 ? 5.071 -6.531 0.381 1.00 97.88 211 ARG A CA 1
ATOM 1719 C C . ARG A 1 211 ? 5.546 -5.100 0.567 1.00 97.88 211 ARG A C 1
ATOM 1721 O O . ARG A 1 211 ? 5.365 -4.536 1.646 1.00 97.88 211 ARG A O 1
ATOM 1728 N N . LEU A 1 212 ? 6.118 -4.531 -0.482 1.00 97.31 212 LEU A N 1
ATOM 1729 C CA . LEU A 1 212 ? 6.593 -3.155 -0.495 1.00 97.31 212 LEU A CA 1
ATOM 1730 C C . LEU A 1 212 ? 5.956 -2.413 -1.665 1.00 97.31 212 LEU A C 1
ATOM 1732 O O . LEU A 1 212 ? 5.974 -2.896 -2.794 1.00 97.31 212 LEU A O 1
ATOM 1736 N N . SER A 1 213 ? 5.419 -1.232 -1.388 1.00 97.12 213 SER A N 1
ATOM 1737 C CA . SER A 1 213 ? 5.024 -0.260 -2.398 1.00 97.12 213 SER A CA 1
ATOM 1738 C C . SER A 1 213 ? 5.689 1.064 -2.073 1.00 97.12 213 SER A C 1
ATOM 1740 O O . SER A 1 213 ? 5.547 1.533 -0.945 1.00 97.12 213 SER A O 1
ATOM 1742 N N . PHE A 1 214 ? 6.371 1.683 -3.029 1.00 93.56 214 PHE A N 1
ATOM 1743 C CA . PHE A 1 214 ? 6.948 3.010 -2.828 1.00 93.56 214 PHE A CA 1
ATOM 1744 C C . PHE A 1 214 ? 6.950 3.841 -4.109 1.00 93.56 214 PHE A C 1
ATOM 1746 O O . PHE A 1 214 ? 6.807 3.309 -5.212 1.00 93.56 214 PHE A O 1
ATOM 1753 N N . THR A 1 215 ? 7.088 5.149 -3.930 1.00 89.75 215 THR A N 1
ATOM 1754 C CA . THR A 1 215 ? 7.289 6.111 -5.008 1.00 89.75 215 THR A CA 1
ATOM 1755 C C . THR A 1 215 ? 8.750 6.530 -5.009 1.00 89.75 215 THR A C 1
ATOM 1757 O O . THR A 1 215 ? 9.234 7.087 -4.026 1.00 89.75 215 THR A O 1
ATOM 1760 N N . ASP A 1 216 ? 9.433 6.228 -6.102 1.00 84.75 216 ASP A N 1
ATOM 1761 C CA . ASP A 1 216 ? 10.839 6.527 -6.322 1.00 84.75 216 ASP A CA 1
ATOM 1762 C C . ASP A 1 216 ? 11.014 7.986 -6.766 1.00 84.75 216 ASP A C 1
ATOM 1764 O O . ASP A 1 216 ? 10.356 8.447 -7.705 1.00 84.75 216 ASP A O 1
ATOM 1768 N N . GLU A 1 217 ? 11.888 8.707 -6.069 1.00 79.94 217 GLU A N 1
ATOM 1769 C CA . GLU A 1 217 ? 12.310 10.071 -6.403 1.00 79.94 217 GLU A CA 1
ATOM 1770 C C . GLU A 1 217 ? 13.782 10.074 -6.820 1.00 79.94 217 GLU A C 1
ATOM 1772 O O . GLU A 1 217 ? 14.538 9.184 -6.431 1.00 79.94 217 GLU A O 1
ATOM 1777 N N . GLU A 1 218 ? 14.177 11.072 -7.617 1.00 69.50 218 GLU A N 1
ATOM 1778 C CA . GLU A 1 218 ? 15.544 11.214 -8.113 1.00 69.50 218 GLU A CA 1
ATOM 1779 C C . GLU A 1 218 ? 16.557 11.119 -6.963 1.00 69.50 218 GLU A C 1
ATOM 1781 O O . GLU A 1 218 ? 16.530 11.881 -5.995 1.00 69.50 218 GLU A O 1
ATOM 1786 N N . ASP A 1 219 ? 17.449 10.144 -7.082 1.00 62.09 219 ASP A N 1
ATOM 1787 C CA . ASP A 1 219 ? 18.573 9.934 -6.186 1.00 62.09 219 ASP A CA 1
ATOM 1788 C C . ASP A 1 219 ? 19.841 10.214 -6.995 1.00 62.09 219 ASP A C 1
ATOM 1790 O O . ASP A 1 219 ? 19.898 9.853 -8.178 1.00 62.09 219 ASP A O 1
ATOM 1794 N N . ASP A 1 220 ? 20.852 10.827 -6.374 1.00 61.69 220 ASP A N 1
ATOM 1795 C CA . ASP A 1 220 ? 22.124 11.131 -7.040 1.00 61.69 220 ASP A CA 1
ATOM 1796 C C . ASP A 1 220 ? 22.622 9.865 -7.761 1.00 61.69 220 ASP A C 1
ATOM 1798 O O . ASP A 1 220 ? 22.562 8.759 -7.218 1.00 61.69 220 ASP A O 1
ATOM 1802 N N . ASN A 1 221 ? 23.085 9.979 -9.008 1.00 56.62 221 ASN A N 1
ATOM 1803 C CA . ASN A 1 221 ? 23.395 8.821 -9.863 1.00 56.62 221 ASN A CA 1
ATOM 1804 C C . ASN A 1 221 ? 24.466 7.881 -9.267 1.00 56.62 221 ASN A C 1
ATOM 1806 O O . ASN A 1 221 ? 24.689 6.782 -9.773 1.00 56.62 221 ASN A O 1
ATOM 1810 N N . ASN A 1 222 ? 25.112 8.296 -8.175 1.00 59.56 222 ASN A N 1
ATOM 1811 C CA . ASN A 1 222 ? 26.159 7.576 -7.468 1.00 59.56 222 ASN A CA 1
ATOM 1812 C C . ASN A 1 222 ? 25.714 6.861 -6.176 1.00 59.56 222 ASN A C 1
ATOM 1814 O O . ASN A 1 222 ? 26.576 6.276 -5.508 1.00 59.56 222 ASN A O 1
ATOM 1818 N N . THR A 1 223 ? 24.432 6.875 -5.778 1.00 65.25 223 THR A N 1
ATOM 1819 C CA . THR A 1 223 ? 24.006 6.176 -4.549 1.00 65.25 223 THR A CA 1
ATOM 1820 C C . THR A 1 223 ? 24.182 4.665 -4.690 1.00 65.25 223 THR A C 1
ATOM 1822 O O . THR A 1 223 ? 23.462 3.974 -5.413 1.00 65.25 223 THR A O 1
ATOM 1825 N N . LYS A 1 224 ? 25.174 4.124 -3.972 1.00 68.88 224 LYS A N 1
ATOM 1826 C CA . LYS A 1 224 ? 25.389 2.679 -3.872 1.00 68.88 224 LYS A CA 1
ATOM 1827 C C . LYS A 1 224 ? 24.228 2.047 -3.114 1.00 68.88 224 LYS A C 1
ATOM 1829 O O . LYS A 1 224 ? 23.906 2.463 -2.004 1.00 68.88 224 LYS A O 1
ATOM 1834 N N . ILE A 1 225 ? 23.650 1.005 -3.701 1.00 70.94 225 ILE A N 1
ATOM 1835 C CA . ILE A 1 225 ? 22.636 0.185 -3.040 1.00 70.94 225 ILE A CA 1
ATOM 1836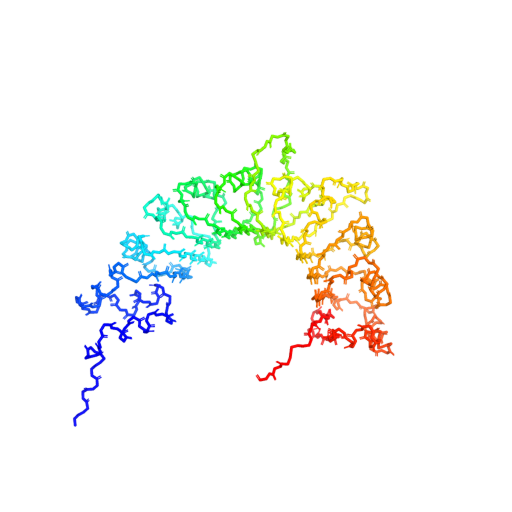 C C . ILE A 1 225 ? 23.298 -0.557 -1.872 1.00 70.94 225 ILE A C 1
ATOM 1838 O O . ILE A 1 225 ? 24.312 -1.233 -2.045 1.00 70.94 225 ILE A O 1
ATOM 1842 N N . ASP A 1 226 ? 22.721 -0.421 -0.683 1.00 77.62 226 ASP A N 1
ATOM 1843 C CA . ASP A 1 226 ? 23.201 -1.070 0.534 1.00 77.62 226 ASP A CA 1
ATOM 1844 C C . ASP A 1 226 ? 22.850 -2.569 0.555 1.00 77.62 226 ASP A C 1
ATOM 1846 O O . ASP A 1 226 ? 21.747 -2.973 0.177 1.00 77.62 226 ASP A O 1
ATOM 1850 N N . ASN A 1 227 ? 23.761 -3.400 1.068 1.00 79.06 227 ASN A N 1
ATOM 1851 C CA . ASN A 1 227 ? 23.550 -4.836 1.270 1.00 79.06 227 ASN A CA 1
ATOM 1852 C C . ASN A 1 227 ? 22.326 -5.148 2.144 1.00 79.06 227 ASN A C 1
ATOM 1854 O O . ASN A 1 227 ? 21.671 -6.174 1.953 1.00 79.06 227 ASN A O 1
ATOM 1858 N N . HIS A 1 228 ? 22.009 -4.281 3.104 1.00 80.19 228 HIS A N 1
ATOM 1859 C CA . HIS A 1 228 ? 20.833 -4.427 3.946 1.00 80.19 228 HIS A CA 1
ATOM 1860 C C . HIS A 1 228 ? 19.536 -4.289 3.128 1.00 80.19 228 HIS A C 1
ATOM 1862 O O . HIS A 1 228 ? 18.644 -5.136 3.240 1.00 80.19 228 HIS A O 1
ATOM 1868 N N . LEU A 1 229 ? 19.450 -3.280 2.252 1.00 82.88 229 LEU A N 1
ATOM 1869 C CA . LEU A 1 229 ? 18.323 -3.123 1.330 1.00 82.88 229 LEU A CA 1
ATOM 1870 C C . LEU A 1 229 ? 18.198 -4.354 0.423 1.00 82.88 229 LEU A C 1
ATOM 1872 O O . LEU A 1 229 ? 17.114 -4.923 0.331 1.00 82.88 229 LEU A O 1
ATOM 1876 N N . LEU A 1 230 ? 19.305 -4.824 -0.164 1.00 83.81 230 LEU A N 1
ATOM 1877 C CA . LEU A 1 230 ? 19.319 -6.042 -0.992 1.00 83.81 230 LEU A CA 1
ATOM 1878 C C . LEU A 1 230 ? 18.780 -7.266 -0.234 1.00 83.81 230 LEU A C 1
ATOM 1880 O O . LEU A 1 230 ? 17.997 -8.045 -0.781 1.00 83.81 230 LEU A O 1
ATOM 1884 N N . SER A 1 231 ? 19.165 -7.419 1.036 1.00 85.94 231 SER A N 1
ATOM 1885 C CA . SER A 1 231 ? 18.693 -8.507 1.897 1.00 85.94 231 SER A CA 1
ATOM 1886 C C . SER A 1 231 ? 17.174 -8.471 2.075 1.00 85.94 231 SER A C 1
ATOM 1888 O O . SER A 1 231 ? 16.513 -9.489 1.867 1.00 85.94 231 SER A O 1
ATOM 1890 N N . ILE A 1 232 ? 16.593 -7.307 2.379 1.00 85.06 232 ILE A N 1
ATOM 1891 C CA . ILE A 1 232 ? 15.136 -7.177 2.532 1.00 85.06 232 ILE A CA 1
ATOM 1892 C C . ILE A 1 232 ? 14.418 -7.387 1.204 1.00 85.06 232 ILE A C 1
ATOM 1894 O O . ILE A 1 232 ? 13.441 -8.133 1.151 1.00 85.06 232 ILE A O 1
ATOM 1898 N N . LEU A 1 233 ? 14.911 -6.777 0.125 1.00 86.56 233 LEU A N 1
ATOM 1899 C CA . LEU A 1 233 ? 14.320 -6.932 -1.200 1.00 86.56 233 LEU A CA 1
ATOM 1900 C C . LEU A 1 233 ? 14.266 -8.411 -1.621 1.00 86.56 233 LEU A C 1
ATOM 1902 O O . LEU A 1 233 ? 13.267 -8.844 -2.189 1.00 86.56 233 LEU A O 1
ATOM 1906 N N . SER A 1 234 ? 15.274 -9.217 -1.266 1.00 87.69 234 SER A N 1
ATOM 1907 C CA . SER A 1 234 ? 15.303 -10.659 -1.568 1.00 87.69 234 SER A CA 1
ATOM 1908 C C . SER A 1 234 ? 14.206 -11.489 -0.878 1.00 87.69 234 SER A C 1
ATOM 1910 O O . SER A 1 234 ? 13.898 -12.596 -1.322 1.00 87.69 234 SER A O 1
ATOM 1912 N N . GLN A 1 235 ? 13.602 -10.966 0.195 1.00 91.00 235 GLN A N 1
ATOM 1913 C CA . GLN A 1 235 ? 12.511 -11.616 0.934 1.00 91.00 235 GLN A CA 1
ATOM 1914 C C . GLN A 1 235 ? 11.124 -11.189 0.438 1.00 91.00 235 GLN A C 1
ATOM 1916 O O . GLN A 1 235 ? 10.115 -11.800 0.803 1.00 91.00 235 GLN A O 1
ATOM 1921 N N . LEU A 1 236 ? 11.055 -10.140 -0.387 1.00 95.25 236 LEU A N 1
ATOM 1922 C CA . LEU A 1 236 ? 9.793 -9.646 -0.907 1.00 95.25 236 LEU A CA 1
ATOM 1923 C C . LEU A 1 236 ? 9.148 -10.668 -1.838 1.00 95.25 236 LEU A C 1
ATOM 1925 O O . LEU A 1 236 ? 9.788 -11.298 -2.675 1.00 95.25 236 LEU A O 1
ATOM 1929 N N . THR A 1 237 ? 7.829 -10.751 -1.722 1.00 96.69 237 THR A N 1
ATOM 1930 C CA . THR A 1 237 ? 6.965 -11.509 -2.634 1.00 96.69 237 THR A CA 1
ATOM 1931 C C . THR A 1 237 ? 6.183 -10.581 -3.558 1.00 96.69 237 THR A C 1
ATOM 1933 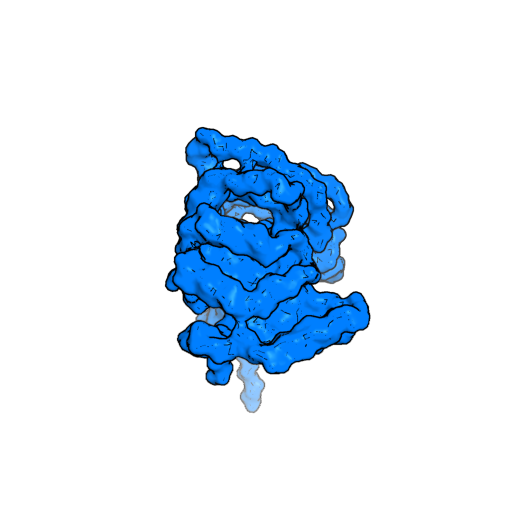O O . THR A 1 237 ? 5.773 -11.001 -4.635 1.00 96.69 237 THR A O 1
ATOM 1936 N N . HIS A 1 238 ? 5.950 -9.332 -3.139 1.00 97.81 238 HIS A N 1
ATOM 1937 C CA . HIS A 1 238 ? 5.249 -8.321 -3.925 1.00 97.81 238 HIS A CA 1
ATOM 1938 C 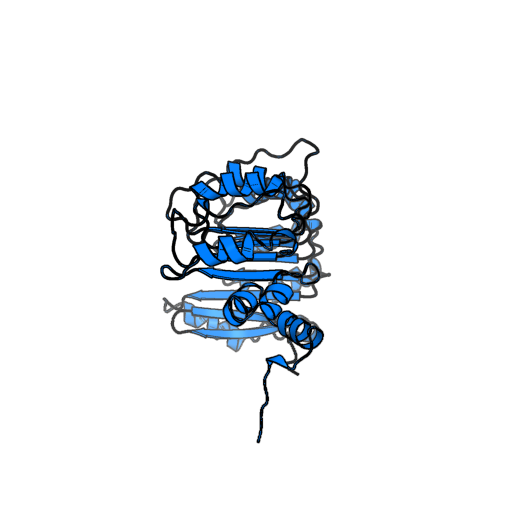C . HIS A 1 238 ? 6.018 -7.006 -3.869 1.00 97.81 238 HIS A C 1
ATOM 1940 O O . HIS A 1 238 ? 6.334 -6.519 -2.779 1.00 97.81 238 HIS A O 1
ATOM 1946 N N . LEU A 1 239 ? 6.263 -6.424 -5.037 1.00 96.56 239 LEU A N 1
ATOM 1947 C CA . LEU A 1 239 ? 6.926 -5.137 -5.177 1.00 96.56 239 LEU A CA 1
ATOM 1948 C C . LEU A 1 239 ? 6.110 -4.245 -6.106 1.00 96.56 239 LEU A C 1
ATOM 1950 O O . LEU A 1 239 ? 5.802 -4.637 -7.230 1.00 96.56 239 LEU A O 1
ATOM 1954 N N . LYS A 1 240 ? 5.762 -3.051 -5.630 1.00 97.00 240 LYS A N 1
ATOM 1955 C CA . LYS A 1 240 ? 5.163 -1.992 -6.437 1.00 97.00 240 LYS A CA 1
ATOM 1956 C C . LYS A 1 240 ? 6.048 -0.751 -6.402 1.00 97.00 240 LYS A C 1
ATOM 1958 O O . LYS A 1 240 ? 6.377 -0.269 -5.321 1.00 97.00 240 LYS A O 1
ATOM 1963 N N . ILE A 1 241 ? 6.411 -0.230 -7.565 1.00 94.62 241 ILE A N 1
ATOM 1964 C CA . ILE A 1 241 ? 7.248 0.965 -7.679 1.00 94.62 241 ILE A CA 1
ATOM 1965 C C . ILE A 1 241 ? 6.560 1.951 -8.609 1.00 94.62 241 ILE A C 1
ATOM 1967 O O . ILE A 1 241 ? 6.197 1.589 -9.728 1.00 94.62 241 ILE A O 1
ATOM 1971 N N . LYS A 1 242 ? 6.390 3.188 -8.147 1.00 93.12 242 LYS A N 1
ATOM 1972 C CA . LYS A 1 242 ? 6.088 4.312 -9.030 1.00 93.12 242 LYS A CA 1
ATOM 1973 C C . LYS A 1 242 ? 7.387 5.042 -9.353 1.00 93.12 242 LYS A C 1
ATOM 1975 O O . LYS A 1 242 ? 8.045 5.504 -8.430 1.00 93.12 242 LYS A O 1
ATOM 1980 N N . ILE A 1 243 ? 7.760 5.098 -10.625 1.00 89.81 243 ILE A N 1
ATOM 1981 C CA . ILE A 1 243 ? 9.051 5.578 -11.116 1.00 89.81 243 ILE A CA 1
ATOM 1982 C C . ILE A 1 243 ? 8.846 6.881 -11.886 1.00 89.81 243 ILE A C 1
ATOM 1984 O O . ILE A 1 243 ? 8.185 6.893 -12.924 1.00 89.81 243 ILE A O 1
ATOM 1988 N N . TYR A 1 244 ? 9.457 7.962 -11.401 1.00 84.56 244 TYR A N 1
ATOM 1989 C CA . TYR A 1 244 ? 9.451 9.255 -12.094 1.00 84.56 244 TYR A CA 1
ATOM 1990 C C . TYR A 1 244 ? 10.777 9.596 -12.774 1.00 84.56 244 TYR A C 1
ATOM 1992 O O . TYR A 1 244 ? 10.768 10.279 -13.789 1.00 84.56 244 TYR A O 1
ATOM 2000 N N . HIS A 1 245 ? 11.913 9.128 -12.242 1.00 80.38 245 HIS A N 1
ATOM 2001 C CA . HIS A 1 245 ? 13.236 9.571 -12.710 1.00 80.38 245 HIS A CA 1
ATOM 2002 C C . HIS A 1 245 ? 14.265 8.442 -12.893 1.00 80.38 245 HIS A C 1
ATOM 2004 O O . HIS A 1 245 ? 15.328 8.670 -13.465 1.00 80.38 245 HIS A O 1
ATOM 2010 N N . THR A 1 246 ? 13.966 7.213 -12.462 1.00 85.38 246 THR A N 1
ATOM 2011 C CA . THR A 1 246 ? 14.892 6.079 -12.599 1.00 85.38 246 THR A CA 1
ATOM 2012 C C . THR A 1 246 ? 14.842 5.463 -13.996 1.00 85.38 246 THR A C 1
ATOM 2014 O O . THR A 1 246 ? 13.799 4.987 -14.448 1.00 85.38 246 THR A O 1
ATOM 2017 N N . THR A 1 247 ? 15.996 5.411 -14.663 1.00 88.94 247 THR A N 1
ATOM 2018 C CA . THR A 1 247 ? 16.157 4.757 -15.969 1.00 88.94 247 THR A CA 1
ATOM 2019 C C . THR A 1 247 ? 16.013 3.238 -15.874 1.00 88.94 247 THR A C 1
ATOM 2021 O O . THR A 1 247 ? 16.247 2.632 -14.821 1.00 88.94 247 THR A O 1
ATOM 2024 N N . PHE A 1 248 ? 15.681 2.600 -16.996 1.00 91.62 248 PHE A N 1
ATOM 2025 C CA . PHE A 1 248 ? 15.566 1.150 -17.089 1.00 91.62 248 PHE A CA 1
ATOM 2026 C C . PHE A 1 248 ? 16.873 0.455 -16.695 1.00 91.62 248 PHE A C 1
ATOM 2028 O O . PHE A 1 248 ? 16.839 -0.526 -15.961 1.00 91.62 248 PHE A O 1
ATOM 2035 N N . ASP A 1 249 ? 18.031 0.972 -17.116 1.00 91.25 249 ASP A N 1
ATOM 2036 C CA . ASP A 1 249 ? 19.339 0.378 -16.801 1.00 91.25 249 ASP A CA 1
ATOM 2037 C C . ASP A 1 249 ? 19.591 0.303 -15.286 1.00 91.25 249 ASP A C 1
ATOM 2039 O O . ASP A 1 249 ? 20.110 -0.697 -14.779 1.00 91.25 249 ASP A O 1
ATOM 2043 N N . ARG A 1 250 ? 19.177 1.332 -14.535 1.00 86.12 250 ARG A N 1
ATOM 2044 C CA . ARG A 1 250 ? 19.312 1.370 -13.072 1.00 86.12 250 ARG A CA 1
ATOM 2045 C C . ARG A 1 250 ? 18.357 0.382 -12.401 1.00 86.12 250 ARG A C 1
ATOM 2047 O O . ARG A 1 250 ? 18.777 -0.339 -11.491 1.00 86.12 250 ARG A O 1
ATOM 2054 N N . LEU A 1 251 ? 17.111 0.287 -12.871 1.00 90.38 251 LEU A N 1
ATOM 2055 C CA . LEU A 1 251 ? 16.169 -0.737 -12.407 1.00 90.38 251 LEU A CA 1
ATOM 2056 C C . LEU A 1 251 ? 16.682 -2.151 -12.722 1.00 90.38 251 LEU A C 1
ATOM 2058 O O . LEU A 1 251 ? 16.634 -3.046 -11.877 1.00 90.38 251 LEU A O 1
ATOM 2062 N N . GLU A 1 252 ? 17.216 -2.350 -13.923 1.00 92.31 252 GLU A N 1
ATOM 2063 C CA . GLU A 1 252 ? 17.779 -3.616 -14.366 1.00 92.31 252 GLU A CA 1
ATOM 2064 C C . GLU A 1 252 ? 18.964 -4.020 -13.480 1.00 92.31 252 GLU A C 1
ATOM 2066 O O . GLU A 1 252 ? 19.040 -5.167 -13.039 1.00 92.31 252 GLU A O 1
ATOM 2071 N N . MET A 1 253 ? 19.860 -3.085 -13.152 1.00 88.69 253 MET A N 1
ATOM 2072 C CA . MET A 1 253 ? 20.947 -3.316 -12.199 1.00 88.69 253 MET A CA 1
ATOM 2073 C C . MET A 1 253 ? 20.438 -3.707 -10.809 1.00 88.69 253 MET A C 1
ATOM 2075 O O . MET A 1 253 ? 20.970 -4.647 -10.218 1.00 88.69 253 MET A O 1
ATOM 2079 N N . LEU A 1 254 ? 19.413 -3.026 -10.285 1.00 86.81 254 LEU A N 1
ATOM 2080 C CA . LEU A 1 254 ? 18.796 -3.368 -8.998 1.00 86.81 254 LEU A CA 1
ATOM 2081 C C . LEU A 1 254 ? 18.283 -4.815 -9.010 1.00 86.81 254 LEU A C 1
ATOM 2083 O O . LEU A 1 254 ? 18.588 -5.583 -8.097 1.00 86.81 254 LEU A O 1
ATOM 2087 N N . ILE A 1 255 ? 17.549 -5.200 -10.058 1.00 91.31 255 ILE A N 1
ATOM 2088 C CA . ILE A 1 255 ? 17.005 -6.555 -10.214 1.00 91.31 255 ILE A CA 1
ATOM 2089 C C . ILE A 1 255 ? 18.136 -7.581 -10.354 1.00 91.31 255 ILE A C 1
ATOM 2091 O O . ILE A 1 255 ? 18.100 -8.610 -9.693 1.00 91.31 255 ILE A O 1
ATOM 2095 N N . LYS A 1 256 ? 19.175 -7.301 -11.150 1.00 90.62 256 LYS A N 1
ATOM 2096 C CA . LYS A 1 256 ? 20.326 -8.206 -11.338 1.00 90.62 256 LYS A CA 1
ATOM 2097 C C . LYS A 1 256 ? 21.130 -8.423 -10.057 1.00 90.62 256 LYS A C 1
ATOM 2099 O O . LYS A 1 256 ? 21.614 -9.529 -9.821 1.00 90.62 256 LYS A O 1
ATOM 2104 N N . ASN A 1 257 ? 21.280 -7.376 -9.249 1.00 86.38 257 ASN A N 1
ATOM 2105 C CA . ASN A 1 257 ? 22.054 -7.408 -8.007 1.00 86.38 257 ASN A CA 1
ATOM 2106 C C . ASN A 1 257 ? 21.265 -7.981 -6.823 1.00 86.38 257 ASN A C 1
ATOM 2108 O O . ASN A 1 257 ? 21.839 -8.222 -5.761 1.00 86.38 257 ASN A O 1
ATOM 2112 N N . THR A 1 258 ? 19.965 -8.219 -6.998 1.00 82.69 258 THR A N 1
ATOM 2113 C CA . THR A 1 258 ? 19.085 -8.718 -5.947 1.00 82.69 258 THR A CA 1
ATOM 2114 C C . THR A 1 258 ? 18.547 -10.092 -6.328 1.00 82.69 258 THR A C 1
ATOM 2116 O O . THR A 1 258 ? 17.999 -10.284 -7.405 1.00 82.69 258 THR A O 1
ATOM 2119 N N . ASN A 1 259 ? 18.632 -11.070 -5.426 1.00 83.38 259 ASN A N 1
ATOM 2120 C CA . ASN A 1 259 ? 18.009 -12.379 -5.644 1.00 83.38 259 ASN A CA 1
ATOM 2121 C C . ASN A 1 259 ? 16.498 -12.318 -5.345 1.00 83.38 259 ASN A C 1
ATOM 2123 O O . ASN A 1 259 ? 16.030 -12.870 -4.348 1.00 83.38 259 ASN A O 1
ATOM 2127 N N . LEU A 1 260 ? 15.762 -11.558 -6.158 1.00 87.19 260 LEU A N 1
ATOM 2128 C CA . LEU A 1 260 ? 14.337 -11.290 -5.983 1.00 87.19 260 LEU A CA 1
ATOM 2129 C C . LEU A 1 260 ? 13.505 -12.560 -6.188 1.00 87.19 260 LEU A C 1
ATOM 2131 O O . LEU A 1 260 ? 13.526 -13.179 -7.248 1.00 87.19 260 LEU A O 1
ATOM 2135 N N . LYS A 1 261 ? 12.700 -12.910 -5.183 1.00 89.31 261 LYS A N 1
ATOM 2136 C CA . LYS A 1 261 ? 11.736 -14.024 -5.230 1.00 89.31 261 LYS A CA 1
ATOM 2137 C C . LYS A 1 261 ? 10.305 -13.505 -5.344 1.00 89.31 261 LYS A C 1
ATOM 2139 O O . LYS A 1 261 ? 9.400 -13.911 -4.614 1.00 89.31 261 LYS A O 1
ATOM 2144 N N . LEU A 1 262 ? 10.123 -12.536 -6.238 1.00 94.62 262 LEU A N 1
ATOM 2145 C CA . LEU A 1 262 ? 8.850 -11.854 -6.416 1.00 94.62 262 LEU A CA 1
ATOM 2146 C C . LEU A 1 262 ? 7.847 -12.770 -7.111 1.00 94.62 262 LEU A C 1
ATOM 2148 O O . LEU A 1 262 ? 8.104 -13.276 -8.196 1.00 94.62 262 LEU A O 1
ATOM 2152 N N . ASN A 1 263 ? 6.674 -12.902 -6.499 1.00 95.62 263 ASN A N 1
ATOM 2153 C CA . ASN A 1 263 ? 5.478 -13.454 -7.123 1.00 95.62 263 ASN A CA 1
ATOM 2154 C C . ASN A 1 263 ? 4.743 -12.384 -7.945 1.00 95.62 263 ASN A C 1
ATOM 2156 O O . ASN A 1 263 ? 4.105 -12.696 -8.950 1.00 95.62 263 ASN A O 1
ATOM 2160 N N . SER A 1 264 ? 4.829 -11.120 -7.515 1.00 96.69 264 SER A N 1
ATOM 2161 C CA . SER A 1 264 ? 4.186 -9.986 -8.174 1.00 96.69 264 SER A CA 1
ATOM 2162 C C . SER A 1 264 ? 5.105 -8.770 -8.255 1.00 96.69 264 SER A C 1
ATOM 2164 O O . SER A 1 264 ? 5.714 -8.368 -7.260 1.00 96.69 264 SER A O 1
ATOM 2166 N N . LEU A 1 265 ? 5.149 -8.167 -9.440 1.00 96.69 265 LEU A N 1
ATOM 2167 C CA . LEU A 1 265 ? 5.836 -6.917 -9.733 1.00 96.69 265 LEU A CA 1
ATOM 2168 C C . LEU A 1 265 ? 4.844 -5.959 -10.397 1.00 96.69 265 LEU A C 1
ATOM 2170 O O . LEU A 1 265 ? 4.174 -6.327 -11.362 1.00 96.69 265 LEU A O 1
ATOM 2174 N N . SER A 1 266 ? 4.746 -4.744 -9.864 1.00 97.12 266 SER A N 1
ATOM 2175 C CA . SER A 1 266 ? 3.941 -3.658 -10.414 1.00 97.12 266 SER A CA 1
ATOM 2176 C C . SER A 1 266 ? 4.804 -2.418 -10.609 1.00 97.12 266 SER A C 1
ATOM 2178 O O . SER A 1 266 ? 5.418 -1.940 -9.658 1.00 97.12 266 SER A O 1
ATOM 2180 N N . LEU A 1 267 ? 4.844 -1.896 -11.827 1.00 96.50 267 LEU A N 1
ATOM 2181 C CA . LEU A 1 267 ? 5.597 -0.702 -12.187 1.00 96.50 267 LEU A CA 1
ATOM 2182 C C . LEU A 1 267 ? 4.646 0.330 -12.783 1.00 96.50 267 LEU A C 1
ATOM 2184 O O . LEU A 1 267 ? 3.829 -0.015 -13.631 1.00 96.50 267 LEU A O 1
ATOM 2188 N N . ASP A 1 268 ? 4.751 1.566 -12.315 1.00 94.88 268 ASP A N 1
ATOM 2189 C CA . ASP A 1 268 ? 4.041 2.733 -12.842 1.00 94.88 268 ASP A CA 1
ATOM 2190 C C . ASP A 1 268 ? 5.090 3.785 -13.197 1.00 94.88 268 ASP A C 1
ATOM 2192 O O . ASP A 1 268 ? 5.717 4.356 -12.308 1.00 94.88 268 ASP A O 1
ATOM 2196 N N . ILE A 1 269 ? 5.357 3.956 -14.486 1.00 91.81 269 ILE A N 1
ATOM 2197 C CA . ILE A 1 269 ? 6.459 4.750 -15.019 1.00 91.81 269 ILE A CA 1
ATOM 2198 C C . ILE A 1 269 ? 5.885 6.001 -15.666 1.00 91.81 269 ILE A C 1
ATOM 2200 O O . ILE A 1 269 ? 5.010 5.939 -16.528 1.00 91.81 269 ILE A O 1
ATOM 2204 N N . SER A 1 270 ? 6.400 7.148 -15.246 1.00 85.81 270 SER A N 1
ATOM 2205 C CA . SER A 1 270 ? 6.057 8.466 -15.780 1.00 85.81 270 SER A CA 1
ATOM 2206 C C . SER A 1 270 ? 7.353 9.219 -16.108 1.00 85.81 270 SER A C 1
ATOM 2208 O O . SER A 1 270 ? 7.644 10.252 -15.512 1.00 85.81 270 SER A O 1
ATOM 2210 N N . LEU A 1 271 ? 8.169 8.636 -16.996 1.00 77.50 271 LEU A N 1
ATOM 2211 C CA . LEU A 1 271 ? 9.495 9.115 -17.408 1.00 77.50 271 LEU A CA 1
ATOM 2212 C C . LEU A 1 271 ? 9.692 8.893 -18.913 1.00 77.50 271 LEU A C 1
ATOM 2214 O O . LEU A 1 271 ? 9.309 7.851 -19.441 1.00 77.50 271 LEU A O 1
ATOM 2218 N N . GLU A 1 272 ? 10.399 9.805 -19.581 1.00 77.25 272 GLU A N 1
ATOM 2219 C CA . GLU A 1 272 ? 10.771 9.702 -21.002 1.00 77.25 272 GLU A CA 1
ATOM 2220 C C . GLU A 1 272 ? 11.948 8.726 -21.264 1.00 77.25 272 GLU A C 1
ATOM 2222 O O . GLU A 1 272 ? 12.890 9.047 -21.986 1.00 77.25 272 GLU A O 1
ATOM 2227 N N . ASP A 1 273 ? 11.926 7.522 -20.679 1.00 85.00 273 ASP A N 1
ATOM 2228 C CA . ASP A 1 273 ? 12.906 6.464 -20.976 1.00 85.00 273 ASP A CA 1
ATOM 2229 C C . ASP A 1 273 ? 12.265 5.326 -21.783 1.00 85.00 273 ASP A C 1
ATOM 2231 O O . ASP A 1 273 ? 11.628 4.422 -21.244 1.00 85.00 273 ASP A O 1
ATOM 2235 N N . VAL A 1 274 ? 12.449 5.368 -23.102 1.00 84.75 274 VAL A N 1
ATOM 2236 C CA . VAL A 1 274 ? 11.860 4.400 -24.043 1.00 84.75 274 VAL A CA 1
ATOM 2237 C C . VAL A 1 274 ? 12.390 2.976 -23.868 1.00 84.75 274 VAL A C 1
ATOM 2239 O O . VAL A 1 274 ? 11.752 2.037 -24.339 1.00 84.75 274 VAL A O 1
ATOM 2242 N N . ASN A 1 275 ? 13.509 2.783 -23.159 1.00 89.56 275 ASN A N 1
ATOM 2243 C CA . ASN A 1 275 ? 14.053 1.449 -22.891 1.00 89.56 275 ASN A CA 1
ATOM 2244 C C . ASN A 1 275 ? 13.082 0.578 -22.080 1.00 89.56 275 ASN A C 1
ATOM 2246 O O . ASN A 1 275 ? 13.120 -0.646 -22.176 1.00 89.56 275 ASN A O 1
ATOM 2250 N N . TYR A 1 276 ? 12.173 1.194 -21.316 1.00 90.56 276 TYR A N 1
ATOM 2251 C CA . TYR A 1 276 ? 11.102 0.482 -20.619 1.00 90.56 276 TYR A CA 1
ATOM 2252 C C . TYR A 1 276 ? 10.125 -0.236 -21.558 1.00 90.56 276 TYR A C 1
ATOM 2254 O O . TYR A 1 276 ? 9.445 -1.163 -21.117 1.00 90.56 276 TYR A O 1
ATOM 2262 N N . LEU A 1 277 ? 10.066 0.164 -22.828 1.00 88.88 277 LEU A N 1
ATOM 2263 C CA . LEU A 1 277 ? 9.186 -0.404 -23.847 1.00 88.88 277 LEU A CA 1
ATOM 2264 C C . LEU A 1 277 ? 9.878 -1.494 -24.688 1.00 88.88 277 LEU A C 1
ATOM 2266 O O . LEU A 1 277 ? 9.241 -2.076 -25.563 1.00 88.88 277 LEU A O 1
ATOM 2270 N N . GLU A 1 278 ? 11.148 -1.817 -24.419 1.00 90.38 278 GLU A N 1
ATOM 2271 C CA . GLU A 1 278 ? 11.868 -2.891 -25.111 1.00 90.38 278 GLU A CA 1
ATOM 2272 C C . GLU A 1 278 ? 11.498 -4.271 -24.543 1.00 90.38 278 GLU A C 1
ATOM 2274 O O . GLU A 1 278 ? 12.028 -4.720 -23.520 1.00 90.38 278 GLU A O 1
ATOM 2279 N N . SER A 1 279 ? 10.603 -4.987 -25.229 1.00 91.38 279 SER A N 1
ATOM 2280 C CA . SER A 1 279 ? 10.086 -6.277 -24.748 1.00 91.38 279 SER A CA 1
ATOM 2281 C C . SER A 1 279 ? 11.181 -7.323 -24.525 1.00 91.38 279 SER A C 1
ATOM 2283 O O . SER A 1 279 ? 11.200 -7.979 -23.487 1.00 91.38 279 SER A O 1
ATOM 2285 N N . ALA A 1 280 ? 12.142 -7.441 -25.446 1.00 92.06 280 ALA A N 1
ATOM 2286 C CA . ALA A 1 280 ? 13.213 -8.433 -25.372 1.00 92.06 280 ALA A CA 1
ATOM 2287 C C . ALA A 1 280 ? 14.078 -8.271 -24.109 1.00 92.06 280 ALA A C 1
ATOM 2289 O O . ALA A 1 280 ? 14.508 -9.263 -23.514 1.00 92.06 280 ALA A O 1
ATOM 2290 N N . ARG A 1 281 ? 14.304 -7.030 -23.655 1.00 94.50 281 ARG A N 1
ATOM 2291 C CA . ARG A 1 281 ? 15.033 -6.765 -22.406 1.00 94.50 281 ARG A CA 1
ATOM 2292 C C . ARG A 1 281 ? 14.246 -7.262 -21.201 1.00 94.50 281 ARG A C 1
ATOM 2294 O O . ARG A 1 281 ? 14.818 -7.940 -20.346 1.00 94.50 281 ARG A O 1
ATOM 2301 N N . TRP A 1 282 ? 12.940 -6.994 -21.161 1.00 95.25 282 TRP A N 1
ATOM 2302 C CA . TRP A 1 282 ? 12.055 -7.528 -20.125 1.00 95.25 282 TRP A CA 1
ATOM 2303 C C . TRP A 1 282 ? 12.016 -9.056 -20.117 1.00 95.25 282 TRP A C 1
ATOM 2305 O O . TRP A 1 282 ? 12.132 -9.647 -19.046 1.00 95.25 282 TRP A O 1
ATOM 2315 N N . GLU A 1 283 ? 11.913 -9.705 -21.278 1.00 95.31 283 GLU A N 1
ATOM 2316 C CA . GLU A 1 283 ? 11.901 -11.170 -21.379 1.00 95.31 283 GLU A CA 1
ATOM 2317 C C . GLU A 1 283 ? 13.157 -11.791 -20.764 1.00 95.31 283 GLU A C 1
ATOM 2319 O O . GLU A 1 283 ? 13.065 -12.708 -19.941 1.00 95.31 283 GLU A O 1
ATOM 2324 N N . ILE A 1 284 ? 14.334 -11.265 -21.119 1.00 95.25 284 ILE A N 1
ATOM 2325 C CA . ILE A 1 284 ? 15.624 -11.726 -20.592 1.00 95.25 284 ILE A CA 1
ATOM 2326 C C . ILE A 1 284 ? 15.696 -11.490 -19.082 1.00 95.25 284 ILE A C 1
ATOM 2328 O O . ILE A 1 284 ? 16.083 -12.388 -18.327 1.00 95.25 284 ILE A O 1
ATOM 2332 N N . LEU A 1 285 ? 15.323 -10.289 -18.637 1.00 96.12 285 LEU A N 1
ATOM 2333 C CA . LEU A 1 285 ? 15.384 -9.894 -17.235 1.00 96.12 285 LEU A CA 1
ATOM 2334 C C . LEU A 1 285 ? 14.469 -10.765 -16.370 1.00 96.12 285 LEU A C 1
ATOM 2336 O O . LEU A 1 285 ? 14.916 -11.317 -15.363 1.00 96.12 285 LEU A O 1
ATOM 2340 N N . ILE A 1 286 ? 13.215 -10.946 -16.787 1.00 95.62 286 ILE A N 1
ATOM 2341 C CA . ILE A 1 286 ? 12.221 -11.725 -16.047 1.00 95.62 286 ILE A CA 1
ATOM 2342 C C . ILE A 1 286 ? 12.600 -13.204 -16.044 1.00 95.62 286 ILE A C 1
ATOM 2344 O O . ILE A 1 286 ? 12.648 -13.819 -14.980 1.00 95.62 286 ILE A O 1
ATOM 2348 N N . SER A 1 287 ? 12.940 -13.768 -17.206 1.00 94.62 287 SER A N 1
ATOM 2349 C CA . SER A 1 287 ? 13.281 -15.192 -17.317 1.00 94.62 287 SER A CA 1
ATOM 2350 C C . SER A 1 287 ? 14.487 -15.568 -16.459 1.00 94.62 287 SER A C 1
ATOM 2352 O O . SER A 1 287 ? 14.523 -16.656 -15.884 1.00 94.62 287 SER A O 1
ATOM 2354 N N . LYS A 1 288 ? 15.478 -14.673 -16.359 1.00 94.75 288 LYS A N 1
ATOM 2355 C CA . LYS A 1 288 ? 16.733 -14.953 -15.658 1.00 94.75 288 LYS A CA 1
ATOM 2356 C C . LYS A 1 288 ? 16.704 -14.593 -14.173 1.00 94.75 288 LYS A C 1
ATOM 2358 O O . LYS A 1 288 ? 17.289 -15.326 -13.379 1.00 94.75 288 LYS A O 1
ATOM 2363 N N . TYR A 1 289 ? 16.063 -13.485 -13.798 1.00 95.19 289 TYR A N 1
ATOM 2364 C CA . TYR A 1 289 ? 16.168 -12.919 -12.445 1.00 95.19 289 TYR A CA 1
ATOM 2365 C C . TYR A 1 289 ? 14.844 -12.884 -11.673 1.00 95.19 289 TYR A C 1
ATOM 2367 O O . TYR A 1 289 ? 14.868 -12.707 -10.461 1.00 95.19 289 TYR A O 1
ATOM 2375 N N . LEU A 1 290 ? 13.699 -13.083 -12.335 1.00 94.50 290 LEU A N 1
ATOM 2376 C CA . LEU A 1 290 ? 12.365 -13.059 -11.720 1.00 94.50 290 LEU A CA 1
ATOM 2377 C C . LEU A 1 290 ? 11.575 -14.324 -12.085 1.00 94.50 290 LEU A C 1
ATOM 2379 O O . LEU A 1 290 ? 10.404 -14.271 -12.452 1.00 94.50 290 LEU A O 1
ATOM 2383 N N . SER A 1 291 ? 12.215 -15.488 -11.979 1.00 90.44 291 SER A N 1
ATOM 2384 C CA . SER A 1 291 ? 11.651 -16.769 -12.432 1.00 90.44 291 SER A CA 1
ATOM 2385 C C . SER A 1 291 ? 10.390 -17.221 -11.682 1.00 90.44 291 SER A C 1
ATOM 2387 O O . SER A 1 291 ? 9.675 -18.090 -12.169 1.00 90.44 291 SER A O 1
ATOM 2389 N N . GLN A 1 292 ? 10.104 -16.636 -10.514 1.00 93.56 292 GLN A N 1
ATOM 2390 C CA . GLN A 1 292 ? 8.907 -16.912 -9.705 1.00 93.56 292 GLN A CA 1
ATOM 2391 C C . GLN A 1 292 ? 7.758 -15.923 -9.966 1.00 93.56 292 GLN A C 1
ATOM 2393 O O . GLN A 1 292 ? 6.730 -15.981 -9.289 1.00 93.56 292 GLN A O 1
ATOM 2398 N N . LEU A 1 293 ? 7.930 -15.005 -10.923 1.00 95.00 293 LEU A N 1
ATOM 2399 C CA . LEU A 1 293 ? 6.974 -13.944 -11.204 1.00 95.00 293 LEU A CA 1
ATOM 2400 C C . LEU A 1 293 ? 5.742 -14.493 -11.924 1.00 95.00 293 LEU A C 1
ATOM 2402 O O . LEU A 1 293 ? 5.789 -14.819 -13.108 1.00 95.00 293 LEU A O 1
ATOM 2406 N N . ASN A 1 294 ? 4.623 -14.523 -11.207 1.00 92.62 294 ASN A N 1
ATOM 2407 C CA . ASN A 1 294 ? 3.326 -14.942 -11.737 1.00 92.62 294 ASN A CA 1
ATOM 2408 C C . ASN A 1 294 ? 2.492 -13.754 -12.219 1.00 92.62 294 ASN A C 1
ATOM 2410 O O . ASN A 1 294 ? 1.625 -13.889 -13.080 1.00 92.62 294 ASN A O 1
ATOM 2414 N N . THR A 1 295 ? 2.736 -12.571 -11.660 1.00 93.88 295 THR A N 1
ATOM 2415 C CA . THR A 1 295 ? 1.928 -11.387 -11.929 1.00 93.88 295 THR A CA 1
ATOM 2416 C C . THR A 1 295 ? 2.813 -10.201 -12.262 1.00 93.88 295 THR A C 1
ATOM 2418 O O . THR A 1 295 ? 3.519 -9.688 -11.393 1.00 93.88 295 THR A O 1
ATOM 2421 N N . PHE A 1 296 ? 2.715 -9.720 -13.498 1.00 95.50 296 PHE A N 1
ATOM 2422 C CA . PHE A 1 296 ? 3.414 -8.529 -13.956 1.00 95.50 296 PHE A CA 1
ATOM 2423 C C . PHE A 1 296 ? 2.407 -7.455 -14.359 1.00 95.50 296 PHE A C 1
ATOM 2425 O O . PHE A 1 296 ? 1.576 -7.662 -15.239 1.00 95.50 296 PHE A O 1
ATOM 2432 N N . HIS A 1 297 ? 2.456 -6.327 -13.656 1.00 95.75 297 HIS A N 1
ATOM 2433 C CA . HIS A 1 297 ? 1.714 -5.121 -13.993 1.00 95.75 297 HIS A CA 1
ATOM 2434 C C . HIS A 1 297 ? 2.718 -4.048 -14.376 1.00 95.75 297 HIS A C 1
ATOM 2436 O O . HIS A 1 297 ? 3.611 -3.722 -13.600 1.00 95.75 297 HIS A O 1
ATOM 2442 N N . PHE A 1 298 ? 2.554 -3.477 -15.549 1.00 95.31 298 PHE A N 1
ATOM 2443 C CA . PHE A 1 298 ? 3.422 -2.420 -16.036 1.00 95.31 298 PHE A CA 1
ATOM 2444 C C . PHE A 1 298 ? 2.546 -1.333 -16.627 1.00 95.31 298 PHE A C 1
ATOM 2446 O O . PHE A 1 298 ? 1.653 -1.656 -17.399 1.00 95.31 298 PHE A O 1
ATOM 2453 N N . ASP A 1 299 ? 2.757 -0.087 -16.232 1.00 94.19 299 ASP A N 1
ATOM 2454 C CA . ASP A 1 299 ? 2.203 1.095 -16.877 1.00 94.19 299 ASP A CA 1
ATOM 2455 C C . ASP A 1 299 ? 3.356 2.008 -17.251 1.00 94.19 299 ASP A C 1
ATOM 2457 O O . ASP A 1 299 ? 4.176 2.346 -16.402 1.00 94.19 299 ASP A O 1
ATOM 2461 N N . TYR A 1 300 ? 3.402 2.417 -18.509 1.00 91.69 300 TYR A N 1
ATOM 2462 C CA . TYR A 1 300 ? 4.299 3.450 -18.995 1.00 91.69 300 TYR A CA 1
ATOM 2463 C C . TYR A 1 300 ? 3.457 4.571 -19.573 1.00 91.69 300 TYR A C 1
ATOM 2465 O O . TYR A 1 300 ? 2.719 4.348 -20.531 1.00 91.69 300 TYR A O 1
ATOM 2473 N N . THR A 1 301 ? 3.549 5.754 -18.975 1.00 89.31 301 THR A N 1
ATOM 2474 C CA . THR A 1 301 ? 2.787 6.931 -19.386 1.00 89.31 301 THR A CA 1
ATOM 2475 C C . THR A 1 301 ? 3.716 7.965 -20.006 1.00 89.31 301 THR A C 1
ATOM 2477 O O . THR A 1 301 ? 4.674 8.407 -19.374 1.00 89.31 301 THR A O 1
ATOM 2480 N N . GLU A 1 302 ? 3.403 8.357 -21.237 1.00 83.69 302 GLU A N 1
ATOM 2481 C CA . GLU A 1 302 ? 4.104 9.375 -22.017 1.00 83.69 302 GLU A CA 1
ATOM 2482 C C . GLU A 1 302 ? 3.183 10.584 -22.228 1.00 83.69 302 GLU A C 1
ATOM 2484 O O . GLU A 1 302 ? 2.023 10.433 -22.615 1.00 83.69 302 GLU A O 1
ATOM 2489 N N . ASP A 1 303 ? 3.699 11.786 -21.974 1.00 79.25 303 ASP A N 1
ATOM 2490 C CA . ASP A 1 303 ? 3.009 13.054 -22.243 1.00 79.25 303 ASP A CA 1
ATOM 2491 C C . ASP A 1 303 ? 3.014 13.366 -23.742 1.00 79.25 303 ASP A C 1
ATOM 2493 O O . ASP A 1 303 ? 4.067 13.311 -24.371 1.00 79.25 303 ASP A O 1
ATOM 2497 N N . MET A 1 304 ? 1.862 13.719 -24.313 1.00 70.31 304 MET A N 1
ATOM 2498 C CA . MET A 1 304 ? 1.673 13.996 -25.740 1.00 70.31 304 MET A CA 1
ATOM 2499 C C . MET A 1 304 ? 2.252 15.338 -26.218 1.00 70.31 304 MET A C 1
ATOM 2501 O O . MET A 1 304 ? 2.266 15.603 -27.427 1.00 70.31 304 MET A O 1
ATOM 2505 N N . GLU A 1 305 ? 2.777 16.189 -25.332 1.00 64.00 305 GLU A N 1
ATOM 2506 C CA . GLU A 1 305 ? 3.423 17.442 -25.724 1.00 64.00 305 GLU A CA 1
ATOM 2507 C C . GLU A 1 305 ? 4.760 17.190 -26.465 1.00 64.00 305 GLU A C 1
ATOM 2509 O O . GLU A 1 305 ? 5.836 17.095 -25.872 1.00 64.00 305 GLU A O 1
ATOM 2514 N N . GLY A 1 306 ? 4.713 17.072 -27.804 1.00 56.78 306 GLY A N 1
ATOM 2515 C CA . GLY A 1 306 ? 5.884 17.174 -28.695 1.00 56.78 306 GLY A CA 1
ATOM 2516 C C . GLY A 1 306 ? 5.891 16.270 -29.944 1.00 56.78 306 GLY A C 1
ATOM 2517 O O . GLY A 1 306 ? 5.605 15.080 -29.891 1.00 56.78 306 GLY A O 1
ATOM 2518 N N . ARG A 1 307 ? 6.339 16.800 -31.101 1.00 48.06 307 ARG A N 1
ATOM 2519 C CA . ARG A 1 307 ? 6.370 16.078 -32.404 1.00 48.06 307 ARG A CA 1
ATOM 2520 C C . ARG A 1 307 ? 7.286 14.842 -32.463 1.00 48.06 307 ARG A C 1
ATOM 2522 O O . ARG A 1 307 ? 7.126 14.032 -33.370 1.00 48.06 307 ARG A O 1
ATOM 2529 N N . LYS A 1 308 ? 8.254 14.688 -31.550 1.00 53.97 308 LYS A N 1
ATOM 2530 C CA . LYS A 1 308 ? 9.128 13.496 -31.494 1.00 53.97 308 LYS A CA 1
ATOM 2531 C C . LYS A 1 308 ? 8.400 12.255 -30.944 1.00 53.97 308 LYS A C 1
ATOM 2533 O O . LYS A 1 308 ? 8.811 11.143 -31.263 1.00 53.97 308 LYS A O 1
ATOM 2538 N N . LYS A 1 309 ? 7.301 12.440 -30.206 1.00 55.34 309 LYS A N 1
ATOM 2539 C CA . LYS A 1 309 ? 6.636 11.408 -29.393 1.00 55.34 309 LYS A CA 1
ATOM 2540 C C . LYS A 1 309 ? 5.684 10.496 -30.181 1.00 55.34 309 LYS A C 1
ATOM 2542 O O . LYS A 1 309 ? 5.580 9.308 -29.904 1.00 55.34 309 LYS A O 1
ATOM 2547 N N . LEU A 1 310 ? 5.127 10.986 -31.297 1.00 55.47 310 LEU A N 1
ATOM 2548 C CA . LEU A 1 310 ? 4.363 10.152 -32.244 1.00 55.47 310 LEU A CA 1
ATOM 2549 C C . LEU A 1 310 ? 5.194 8.992 -32.834 1.00 55.47 310 LEU A C 1
ATOM 2551 O O . LEU A 1 310 ? 4.644 7.969 -33.229 1.00 55.47 310 LEU A O 1
ATOM 2555 N N . SER A 1 311 ? 6.522 9.145 -32.910 1.00 56.09 311 SER A N 1
ATOM 2556 C CA . SER A 1 311 ? 7.404 8.136 -33.506 1.00 56.09 311 SER A CA 1
ATOM 2557 C C . SER A 1 311 ? 7.629 6.911 -32.613 1.00 56.09 311 SER A C 1
ATOM 2559 O O . SER A 1 311 ? 7.876 5.825 -33.136 1.00 56.09 311 SER A O 1
ATOM 2561 N N . THR A 1 312 ? 7.509 7.057 -31.290 1.00 60.56 312 THR A N 1
ATOM 2562 C CA . THR A 1 312 ? 7.608 5.952 -30.323 1.00 60.56 312 THR A CA 1
ATOM 2563 C C . THR A 1 312 ? 6.378 5.049 -30.413 1.00 60.56 312 THR A C 1
ATOM 2565 O O . THR A 1 312 ? 6.517 3.832 -30.512 1.00 60.56 312 THR A O 1
ATOM 2568 N N . HIS A 1 313 ? 5.186 5.653 -30.495 1.00 61.84 313 HIS A N 1
ATOM 2569 C CA . HIS A 1 313 ? 3.917 4.941 -30.678 1.00 61.84 313 HIS A CA 1
ATOM 2570 C C . HIS A 1 313 ? 3.874 4.146 -31.984 1.00 61.84 313 HIS A C 1
ATOM 2572 O O . HIS A 1 313 ? 3.577 2.954 -31.974 1.00 61.84 313 HIS A O 1
ATOM 2578 N N . LEU A 1 314 ? 4.238 4.783 -33.104 1.00 58.81 314 LEU A N 1
ATOM 2579 C CA . LEU A 1 314 ? 4.269 4.120 -34.411 1.00 58.81 314 LEU A CA 1
ATOM 2580 C C . LEU A 1 314 ? 5.218 2.912 -34.410 1.00 58.81 314 LEU A C 1
ATOM 2582 O O . LEU A 1 314 ? 4.865 1.851 -34.912 1.00 58.81 314 LEU A O 1
ATOM 2586 N N . LYS A 1 315 ? 6.384 3.022 -33.759 1.00 61.94 315 LYS A N 1
ATOM 2587 C CA . LYS A 1 315 ? 7.324 1.899 -33.633 1.00 61.94 315 LYS A CA 1
ATOM 2588 C C . LYS A 1 315 ? 6.776 0.742 -32.802 1.00 61.94 315 LYS A C 1
ATOM 2590 O O . LYS A 1 315 ? 7.094 -0.403 -33.112 1.00 61.94 315 LYS A O 1
ATOM 2595 N N . LEU A 1 316 ? 6.002 1.000 -31.751 1.00 64.69 316 LEU A N 1
ATOM 2596 C CA . LEU A 1 316 ? 5.420 -0.053 -30.909 1.00 64.69 316 LEU A CA 1
ATOM 2597 C C . LEU A 1 316 ? 4.303 -0.811 -31.625 1.00 64.69 316 LEU A C 1
ATOM 2599 O O . LEU A 1 316 ? 4.310 -2.042 -31.609 1.00 64.69 316 LEU A O 1
ATOM 2603 N N . GLU A 1 317 ? 3.406 -0.095 -32.303 1.00 61.75 317 GLU A N 1
ATOM 2604 C CA . GLU A 1 317 ? 2.331 -0.715 -33.086 1.00 61.75 317 GLU A CA 1
ATOM 2605 C C . GLU A 1 317 ? 2.864 -1.498 -34.292 1.00 61.75 317 GLU A C 1
ATOM 2607 O O . GLU A 1 317 ? 2.390 -2.596 -34.571 1.00 61.75 317 GLU A O 1
ATOM 2612 N N . GLU A 1 318 ? 3.892 -0.991 -34.977 1.00 58.41 318 GLU A N 1
ATOM 2613 C CA . GLU A 1 318 ? 4.477 -1.674 -36.139 1.00 58.41 318 GLU A CA 1
ATOM 2614 C C . GLU A 1 318 ? 5.262 -2.942 -35.765 1.00 58.41 318 GLU A C 1
ATOM 2616 O O . GLU A 1 318 ? 5.433 -3.834 -36.598 1.00 58.41 318 GLU A O 1
ATOM 2621 N N . SER A 1 319 ? 5.758 -3.040 -34.527 1.00 60.22 319 SER A N 1
ATOM 2622 C CA . SER A 1 319 ? 6.727 -4.074 -34.142 1.00 60.22 319 SER A CA 1
ATOM 2623 C C . SER A 1 319 ? 6.157 -5.240 -33.335 1.00 60.22 319 SER A C 1
ATOM 2625 O O . SER A 1 319 ? 6.877 -6.221 -33.151 1.00 60.22 319 SER A O 1
ATOM 2627 N N . ASN A 1 320 ? 4.898 -5.180 -32.868 1.00 69.19 320 ASN A N 1
ATOM 2628 C CA . ASN A 1 320 ? 4.256 -6.246 -32.076 1.00 69.19 320 ASN A CA 1
ATOM 2629 C C . ASN A 1 320 ? 5.179 -6.821 -30.979 1.00 69.19 320 ASN A C 1
ATOM 2631 O O . ASN A 1 320 ? 5.186 -8.024 -30.709 1.00 69.19 320 ASN A O 1
ATOM 2635 N N . GLN A 1 321 ? 5.996 -5.971 -30.352 1.00 79.69 321 GLN A N 1
ATOM 2636 C CA . GLN A 1 321 ? 7.121 -6.407 -29.519 1.00 79.69 321 GLN A CA 1
ATOM 2637 C C . GLN A 1 321 ? 6.702 -7.301 -28.340 1.00 79.69 321 GLN A C 1
ATOM 2639 O O . GLN A 1 321 ? 7.452 -8.193 -27.953 1.00 79.69 321 GLN A O 1
ATOM 2644 N N . PHE A 1 322 ? 5.487 -7.138 -27.816 1.00 85.44 322 PHE A N 1
ATOM 2645 C CA . PHE A 1 322 ? 4.949 -7.901 -26.682 1.00 85.44 322 PHE A CA 1
ATOM 2646 C C . PHE A 1 322 ? 4.072 -9.096 -27.105 1.00 85.44 322 PHE A C 1
ATOM 2648 O O . PHE A 1 322 ? 3.149 -9.479 -26.393 1.00 85.44 322 PHE A O 1
ATOM 2655 N N . SER A 1 323 ? 4.335 -9.683 -28.279 1.00 86.81 323 SER A N 1
ATOM 2656 C CA . SER A 1 323 ? 3.556 -10.807 -28.836 1.00 86.81 323 SER A CA 1
ATOM 2657 C C . SER A 1 323 ? 4.293 -12.151 -28.856 1.00 86.81 323 SER A C 1
ATOM 2659 O O . SER A 1 323 ? 3.748 -13.147 -29.331 1.00 86.81 323 SER A O 1
ATOM 2661 N N . SER A 1 324 ? 5.534 -12.202 -28.360 1.00 89.69 324 SER A N 1
ATOM 2662 C CA . SER A 1 324 ? 6.316 -13.441 -28.337 1.00 89.69 324 SER A CA 1
ATOM 2663 C C . SER A 1 324 ? 5.647 -14.536 -27.487 1.00 89.69 324 SER A C 1
ATOM 2665 O O . SER A 1 324 ? 4.780 -14.274 -26.640 1.00 89.69 324 SER A O 1
ATOM 2667 N N . LEU A 1 325 ? 6.091 -15.786 -27.674 1.00 90.12 325 LEU A N 1
ATOM 2668 C CA . LEU A 1 325 ? 5.607 -16.925 -26.885 1.00 90.12 325 LEU A CA 1
ATOM 2669 C C . LEU A 1 325 ? 5.733 -16.673 -25.376 1.00 90.12 325 LEU A C 1
ATOM 2671 O O . LEU A 1 325 ? 4.815 -17.006 -24.636 1.00 90.12 325 LEU A O 1
ATOM 2675 N N . PHE A 1 326 ? 6.792 -15.984 -24.935 1.00 93.12 326 PHE A N 1
ATOM 2676 C CA . PHE A 1 326 ? 6.994 -15.633 -23.530 1.00 93.12 326 PHE A CA 1
ATOM 2677 C C . PHE A 1 326 ? 5.795 -14.891 -22.912 1.00 93.12 326 PHE A C 1
ATOM 2679 O O . PHE A 1 326 ? 5.404 -15.213 -21.784 1.00 93.12 326 PHE A O 1
ATOM 2686 N N . TRP A 1 327 ? 5.235 -13.905 -23.627 1.00 92.19 327 TRP A N 1
ATOM 2687 C CA . TRP A 1 327 ? 4.123 -13.070 -23.153 1.00 92.19 327 TRP A CA 1
ATOM 2688 C C . TRP A 1 327 ? 2.798 -13.823 -23.221 1.00 92.19 327 TRP A C 1
ATOM 2690 O O . TRP A 1 327 ? 2.044 -13.851 -22.246 1.00 92.19 327 TRP A O 1
ATOM 2700 N N . SER A 1 328 ? 2.550 -14.487 -24.354 1.00 89.50 328 SER A N 1
ATOM 2701 C CA . SER A 1 328 ? 1.311 -15.238 -24.583 1.00 89.50 328 SER A CA 1
ATOM 2702 C C . SER A 1 328 ? 1.145 -16.421 -23.622 1.00 89.50 328 SER A C 1
ATOM 2704 O O . SER A 1 328 ? 0.071 -16.580 -23.051 1.00 89.50 328 SER A O 1
ATOM 2706 N N . GLU A 1 329 ? 2.204 -17.187 -23.335 1.00 91.62 329 GLU A N 1
ATOM 2707 C CA . GLU A 1 329 ? 2.167 -18.302 -22.372 1.00 91.62 329 GLU A CA 1
ATOM 2708 C C . GLU A 1 329 ? 1.866 -17.840 -20.939 1.00 91.62 329 GLU A C 1
ATOM 2710 O O . GLU A 1 329 ? 1.297 -18.586 -20.142 1.00 91.62 329 GLU A O 1
ATOM 2715 N N . ARG A 1 330 ? 2.225 -16.596 -20.605 1.00 90.12 330 ARG A N 1
ATOM 2716 C CA . ARG A 1 330 ? 1.931 -15.973 -19.305 1.00 90.12 330 ARG A CA 1
ATOM 2717 C C . ARG A 1 330 ? 0.586 -15.255 -19.273 1.00 90.12 330 ARG A C 1
ATOM 2719 O O . ARG A 1 330 ? 0.205 -14.742 -18.223 1.00 90.12 330 ARG A O 1
ATOM 2726 N N . ASN A 1 331 ? -0.135 -15.230 -20.395 1.00 91.38 331 ASN A N 1
ATOM 2727 C CA . ASN A 1 331 ? -1.348 -14.441 -20.589 1.00 91.38 331 ASN A CA 1
ATOM 2728 C C . ASN A 1 331 ? -1.142 -12.965 -20.214 1.00 91.38 331 ASN A C 1
ATOM 2730 O O . ASN A 1 331 ? -2.015 -12.349 -19.607 1.00 91.38 331 ASN A O 1
ATOM 2734 N N . TRP A 1 332 ? 0.030 -12.406 -20.515 1.00 92.00 332 TRP A N 1
ATOM 2735 C CA . TRP A 1 332 ? 0.314 -10.991 -20.301 1.00 92.00 332 TRP A CA 1
ATOM 2736 C C . TRP A 1 332 ? 0.129 -10.253 -21.616 1.00 92.00 332 TRP A C 1
ATOM 2738 O O . TRP A 1 332 ? 0.806 -10.554 -22.597 1.00 92.00 332 TRP A O 1
ATOM 2748 N N . VAL A 1 333 ? -0.803 -9.305 -21.635 1.00 89.62 333 VAL A N 1
ATOM 2749 C CA . VAL A 1 333 ? -1.207 -8.598 -22.853 1.00 89.62 333 VAL A CA 1
ATOM 2750 C C . VAL A 1 333 ? -0.854 -7.127 -22.727 1.00 89.62 333 VAL A C 1
ATOM 2752 O O . VAL A 1 333 ? -1.037 -6.533 -21.663 1.00 89.62 333 VAL A O 1
ATOM 2755 N N . LEU A 1 334 ? -0.339 -6.561 -23.819 1.00 89.25 334 LEU A N 1
ATOM 2756 C CA . LEU A 1 334 ? -0.148 -5.127 -23.970 1.00 89.25 334 LEU A CA 1
ATOM 2757 C C . LEU A 1 334 ? -1.472 -4.470 -24.376 1.00 89.25 334 LEU A C 1
ATOM 2759 O O . LEU A 1 334 ? -2.064 -4.814 -25.396 1.00 89.25 334 LEU A O 1
ATOM 2763 N N . GLU A 1 335 ? -1.897 -3.491 -23.595 1.00 89.44 335 GLU A N 1
ATOM 2764 C CA . GLU A 1 335 ? -3.023 -2.611 -23.866 1.00 89.44 335 GLU A CA 1
ATOM 2765 C C . GLU A 1 335 ? -2.517 -1.179 -24.017 1.00 89.44 335 GLU A C 1
ATOM 2767 O O . GLU A 1 335 ? -1.701 -0.714 -23.222 1.00 89.44 335 GLU A O 1
ATOM 2772 N N . THR A 1 336 ? -3.052 -0.451 -24.993 1.00 87.00 336 THR A N 1
ATOM 2773 C CA . THR A 1 336 ? -2.764 0.975 -25.165 1.00 87.00 336 THR A CA 1
ATOM 2774 C C . THR A 1 336 ? -4.002 1.784 -24.822 1.00 87.00 336 THR A C 1
ATOM 2776 O O . THR A 1 336 ? -5.100 1.509 -25.311 1.00 87.00 336 THR A O 1
ATOM 2779 N N . LYS A 1 337 ? -3.832 2.806 -23.985 1.00 87.12 337 LYS A N 1
ATOM 2780 C CA . LYS A 1 337 ? -4.867 3.791 -23.674 1.00 87.12 337 LYS A CA 1
ATOM 2781 C C . LYS A 1 337 ? -4.383 5.162 -24.103 1.00 87.12 337 LYS A C 1
ATOM 2783 O O . LYS A 1 337 ? -3.316 5.601 -23.691 1.00 87.12 337 LYS A O 1
ATOM 2788 N N . VAL A 1 338 ? -5.190 5.837 -24.909 1.00 82.81 338 VAL A N 1
ATOM 2789 C CA . VAL A 1 338 ? -4.890 7.179 -25.410 1.00 82.81 338 VAL A CA 1
ATOM 2790 C C . VAL A 1 338 ? -5.883 8.158 -24.799 1.00 82.81 338 VAL A C 1
ATOM 2792 O O . VAL A 1 338 ? -7.094 7.949 -24.875 1.00 82.81 338 VAL A O 1
ATOM 2795 N N . ASN A 1 339 ? -5.367 9.220 -24.190 1.00 80.75 339 ASN A N 1
ATOM 2796 C CA . ASN A 1 339 ? -6.124 10.390 -23.759 1.00 80.75 339 ASN A CA 1
ATOM 2797 C C . ASN A 1 339 ? -5.576 11.638 -24.480 1.00 80.75 339 ASN A C 1
ATOM 2799 O O . ASN A 1 339 ? -4.533 11.583 -25.126 1.00 80.75 339 ASN A O 1
ATOM 2803 N N . PHE A 1 340 ? -6.273 12.771 -24.375 1.00 75.81 340 PHE A N 1
ATOM 2804 C CA . PHE A 1 340 ? -5.881 14.044 -24.984 1.00 75.81 340 PHE A CA 1
ATOM 2805 C C . PHE A 1 340 ? -4.493 14.530 -24.548 1.00 75.81 340 PHE A C 1
ATOM 2807 O O . PHE A 1 340 ? -3.822 15.198 -25.327 1.00 75.81 340 PHE A O 1
ATOM 2814 N N . GLU A 1 341 ? -4.070 14.189 -23.330 1.00 81.38 341 GLU A N 1
ATOM 2815 C CA . GLU A 1 341 ? -2.820 14.673 -22.730 1.00 81.38 341 GLU A CA 1
ATOM 2816 C C . GLU A 1 341 ? -1.717 13.602 -22.688 1.00 81.38 341 GLU A C 1
ATOM 2818 O O . GLU A 1 341 ? -0.538 13.934 -22.711 1.00 81.38 341 GLU A O 1
ATOM 2823 N N . PHE A 1 342 ? -2.070 12.311 -22.669 1.00 83.00 342 PHE A N 1
ATOM 2824 C CA . PHE A 1 342 ? -1.108 11.230 -22.433 1.00 83.00 342 PHE A CA 1
ATOM 2825 C C . PHE A 1 342 ? -1.444 9.968 -23.229 1.00 83.00 342 PHE A C 1
ATOM 2827 O O . PHE A 1 342 ? -2.615 9.666 -23.479 1.00 83.00 342 PHE A O 1
ATOM 2834 N N . ILE A 1 343 ? -0.414 9.184 -23.540 1.00 85.38 343 ILE A N 1
ATOM 2835 C CA . ILE A 1 343 ? -0.542 7.783 -23.949 1.00 85.38 343 ILE A CA 1
ATOM 2836 C C . ILE A 1 343 ? -0.030 6.911 -22.808 1.00 85.38 343 ILE A C 1
ATOM 2838 O O . ILE A 1 343 ? 1.068 7.128 -22.301 1.00 85.38 343 ILE A O 1
ATOM 2842 N N . THR A 1 344 ? -0.799 5.891 -22.440 1.00 88.88 344 THR A N 1
ATOM 2843 C CA . THR A 1 344 ? -0.374 4.868 -21.486 1.00 88.88 344 THR A CA 1
ATOM 2844 C C . THR A 1 344 ? -0.308 3.508 -22.167 1.00 88.88 344 THR A C 1
ATOM 2846 O O . THR A 1 344 ? -1.306 3.028 -22.706 1.00 88.88 344 THR A O 1
ATOM 2849 N N . TYR A 1 345 ? 0.853 2.866 -22.086 1.00 89.50 345 TYR A N 1
ATOM 2850 C CA . TYR A 1 345 ? 1.049 1.468 -22.455 1.00 89.50 345 TYR A CA 1
ATOM 2851 C C . TYR A 1 345 ? 1.017 0.623 -21.187 1.00 89.50 345 TYR A C 1
ATOM 2853 O O . TYR A 1 345 ? 1.806 0.839 -20.266 1.00 89.50 345 TYR A O 1
ATOM 2861 N N . SER A 1 346 ? 0.105 -0.339 -21.136 1.00 91.50 346 SER A N 1
ATOM 2862 C CA . SER A 1 346 ? -0.136 -1.170 -19.966 1.00 91.50 346 SER A CA 1
ATOM 2863 C C . SER A 1 346 ? 0.082 -2.638 -20.293 1.00 91.50 346 SER A C 1
ATOM 2865 O O . SER A 1 346 ? -0.501 -3.145 -21.238 1.00 91.50 346 SER A O 1
ATOM 2867 N N . ILE A 1 347 ? 0.849 -3.358 -19.477 1.00 92.12 347 ILE A N 1
ATOM 2868 C CA . ILE A 1 347 ? 0.867 -4.826 -19.495 1.00 92.12 347 ILE A CA 1
ATOM 2869 C C . ILE A 1 347 ? 0.092 -5.320 -18.285 1.00 92.12 347 ILE A C 1
ATOM 2871 O O . ILE A 1 347 ? 0.322 -4.855 -17.157 1.00 92.12 347 ILE A O 1
ATOM 2875 N N . ARG A 1 348 ? -0.846 -6.236 -18.529 1.00 88.62 348 ARG A N 1
ATOM 2876 C CA . ARG A 1 348 ? -1.715 -6.832 -17.511 1.00 88.62 348 ARG A CA 1
ATOM 2877 C C . ARG A 1 348 ? -1.894 -8.331 -17.738 1.00 88.62 348 ARG A C 1
ATOM 2879 O O . ARG A 1 348 ? -1.864 -8.771 -18.889 1.00 88.62 348 ARG A O 1
ATOM 2886 N N . PRO A 1 349 ? -2.117 -9.118 -16.668 1.00 83.94 349 PRO A N 1
ATOM 2887 C CA . PRO A 1 349 ? -2.668 -10.457 -16.811 1.00 83.94 349 PRO A CA 1
ATOM 2888 C C . PRO A 1 349 ? -4.043 -10.379 -17.474 1.00 83.94 349 PRO A C 1
ATOM 2890 O O . PRO A 1 349 ? -4.863 -9.539 -17.107 1.00 83.94 349 PRO A O 1
ATOM 2893 N N . TYR A 1 350 ? -4.301 -11.261 -18.430 1.00 76.12 350 TYR A N 1
ATOM 2894 C CA . TYR A 1 350 ? -5.598 -11.373 -19.072 1.00 76.12 350 TYR A CA 1
ATOM 2895 C C . TYR A 1 350 ? -6.614 -11.942 -18.073 1.00 76.12 350 TYR A C 1
ATOM 2897 O O . TYR A 1 350 ? -6.640 -13.144 -17.803 1.00 76.12 350 TYR A O 1
ATOM 2905 N N . GLU A 1 351 ? -7.439 -11.076 -17.489 1.00 63.53 351 GLU A N 1
ATOM 2906 C CA . GLU A 1 351 ? -8.581 -11.495 -16.680 1.00 63.53 351 GLU A CA 1
ATOM 2907 C C . GLU A 1 351 ? -9.752 -11.807 -17.619 1.00 63.53 351 GLU A C 1
ATOM 2909 O O . GLU A 1 351 ? -10.299 -10.914 -18.270 1.00 63.53 351 GLU A O 1
ATOM 2914 N N . TYR A 1 352 ? -10.158 -13.078 -17.699 1.00 49.59 352 TYR A N 1
ATOM 2915 C CA . TYR A 1 352 ? -11.451 -13.430 -18.285 1.00 49.59 352 TYR A CA 1
ATOM 2916 C C . TYR A 1 352 ? -12.540 -12.660 -17.525 1.00 49.59 352 TYR A C 1
ATOM 2918 O O . TYR A 1 352 ? -12.825 -12.962 -16.367 1.00 49.59 352 TYR A O 1
ATOM 2926 N N . ARG A 1 353 ? -13.175 -11.681 -18.178 1.00 37.59 353 ARG A N 1
ATOM 2927 C CA . ARG A 1 353 ? -14.511 -11.232 -17.777 1.00 37.59 353 ARG A CA 1
ATOM 2928 C C . ARG A 1 353 ? -15.476 -12.360 -18.141 1.00 37.59 353 ARG A C 1
ATOM 2930 O O . ARG A 1 353 ? -15.882 -12.454 -19.297 1.00 37.59 353 ARG A O 1
ATOM 2937 N N . LEU A 1 354 ? -15.743 -13.250 -17.186 1.00 32.84 354 LEU A N 1
ATOM 2938 C CA . LEU A 1 354 ? -16.901 -14.146 -17.222 1.00 32.84 354 LEU A CA 1
ATOM 2939 C C . LEU A 1 354 ? -18.144 -13.401 -16.740 1.00 32.84 354 LEU A C 1
ATOM 2941 O O . LEU A 1 354 ? -18.023 -12.670 -15.729 1.00 32.84 354 LEU A O 1
#

Radius of gyration: 24.31 Å; Cα contacts (8 Å, |Δi|>4): 605; chains: 1; bounding box: 81×41×61 Å

Organism: NCBI:txid433720

Foldseek 3Di:
DDPPPVVVDDLVVVLVVCVVPALVCLCVPQPPPDPVSVCSSLPLVAAGAHADEDDPPDPVVCCQVVRCVSNLCRYQHYHYAYPDQDVCPLVSRDQALSNQNHAEYAYAADDLVCQLVVLVRLLNHPRHAYYHYEHADDDDDACLLVNLVSQFSNARHAYYHYAYPDAYPYDHPADQDPDPSARNHQAYHAHHEDALVNVLRSCSRPQNHAHYAHEYDDDDPPDDRDPSNLNSQQNYQYYHYEEEDDEPVNVLVSLVSHQHAYQYYAYHYEYPHLVVVQLVSVLVSCVPRVVNHLWYKYKHKDFPPDPVVVVSVVCCVVPVRQVDPSNVVSQWDWDWDDDPTIIMIITGRDDPPD

Nearest PDB structures (foldseek):
  6wcq-assembly1_B  TM=4.799E-01  e=2.393E-05  Homo sapiens
  4i6j-assembly1_B  TM=3.928E-01  e=2.032E-05  Homo sapiens
  5hyw-assembly2_C  TM=4.393E-01  e=2.464E-03  Oryza sativa Japonica Group
  7a67-assembly1_B  TM=5.020E-01  e=2.952E+00  Pyrococcus abyssi GE5
  8ghu-assembly1_A  TM=2.960E-01  e=4.379E-01  Escherichia coli

pLDDT: mean 82.33, std 13.04, range [32.84, 98.44]

Sequence (354 aa):
MSISSMEILSNECFYDIFDYLNGYEIYQAFSNLNDRFEQLINSSSLLFKTAVEIRRDEPFRNFTNQMIHLNKHQIFSLHLSLTDPIDSFFSQLIIDSSLNNLQSISMRGIDSHAIVSFLKSLAYLPRLFSLSIGTFELKGFKDLNIIYPLIFTLPKLKFNKLGFIYGPHSSILLPMITNKQFSSIKHLVINHSCTLEQLNRIVSYTPQLHRLSFTDEEDDNNTKIDNHLLSILSQLTHLKIKIYHTTFDRLEMLIKNTNLKLNSLSLDISLEDVNYLESARWEILISKYLSQLNTFHFDYTEDMEGRKKLSTHLKLEESNQFSSLFWSERNWVLETKVNFEFITYSIRPYEYRL

InterPro domains:
  IPR032675 Leucine-rich repeat domain superfamily [G3DSA:3.80.10.10] (56-327)

Secondary structure (DSSP, 8-state):
-----GGGS-HHHHHHHHTTS-HHHHHHHHTTS-HHHHHHHT-TT--EEEEEEE-TTS-HHHHIIIIITTSTTTEEEEEEEESS--TTSTTT----TT-TT--EEEEEEE-TTTHHHHHHHHTT-TT--EEEEEE---S---THHHHHHHHHT-TT--EEEEEESS-------PPPP-SS-----SEEEEEEEE-HHHHHHHHTT-TT--EEEEEE----TT-PPPHHHHHHHHH-SEEEEEESS--HHHHHHHHHHS----SEEEEEE-SS-GGGG-HHHHHHHHHHH-TT--EEEEEEEEE--STTTHHHHHHHHHHTGGGSHHHHHTTEEEEEEE-SSEEEEEEEE-----

Solvent-accessible surface area (backbone atoms only — not comparable to full-atom values): 19508 Å² total; per-residue (Å²): 136,85,83,84,55,75,83,74,57,54,71,65,62,50,52,63,54,47,75,80,45,38,44,47,56,47,45,72,75,40,53,89,72,45,73,68,44,45,52,58,71,71,30,87,87,51,72,30,48,31,60,46,79,51,59,98,84,62,71,55,69,53,47,45,58,61,47,50,63,70,40,25,68,31,31,31,30,43,34,43,32,43,83,58,87,57,91,70,56,70,81,69,60,86,66,49,56,69,34,53,46,26,28,34,43,34,38,33,36,48,54,80,84,51,46,63,64,51,53,59,35,53,64,56,32,83,44,35,26,32,42,35,41,30,25,71,46,83,76,80,62,72,53,63,60,57,49,51,58,54,59,45,66,30,84,56,26,31,35,42,33,45,32,38,78,45,63,48,95,51,84,62,75,58,72,73,70,88,62,94,82,60,21,58,29,29,32,45,33,40,48,36,68,36,32,69,71,41,46,38,37,59,48,57,39,28,81,60,36,33,30,45,33,40,27,45,37,81,54,70,98,75,74,74,85,52,69,67,43,40,55,48,51,31,56,20,34,31,42,34,41,34,35,49,65,76,48,52,70,60,54,50,48,53,47,71,76,24,73,38,51,26,37,29,42,34,40,42,34,54,47,100,52,71,68,72,72,41,40,68,60,50,52,53,48,36,65,73,45,31,73,59,51,75,39,58,37,38,36,41,40,43,72,58,88,52,89,73,54,62,56,57,54,52,52,48,72,76,56,55,60,64,64,46,69,77,30,56,80,63,40,37,43,77,44,80,47,80,56,97,60,34,41,34,46,31,35,35,64,70,73,81,86,124

Mean predicted aligned error: 9.04 Å